Protein AF-A0A0W0UBB3-F1 (afdb_monomer_lite)

pLDDT: mean 81.88, std 15.34, range [26.58, 97.69]

Radius of gyration: 23.19 Å; chains: 1; bounding box: 71×43×72 Å

Foldseek 3Di:
DQPDDDKWKKKKWKAFDDDPDPVRRLFIWIWIWTQGRVLWIFTFFIKWKDWDDFPDPDDPPDTDIAIWTPVVVQQAWTKIFIAMATFDPVLVVQLLVLVLLRLVVLLVSCPRPDVVVVPPNRSQGKGFDWDQDPVRDTDTDIDGSDDPVNVVPDDPPDVVSPPPLDDPGRLSSNQSSNQSSRVHDDDPAPQRDSDSPRTRQFMFIGHPRITPDSLQDDYQYRQLVVAPDDPLLSVLLNLLSNVLSVLCNPDRNQVLSVVLNVLSSSLSCVSRPDDPDDLVVNLVSVVVSCVVCVCSQQDDPDPVCSVDHDPSRVSNVVSCVVRPPDPPPPPPD

Secondary structure (DSSP, 8-state):
-------EEEEEEEEE-S-SSTTGGG-EEEEEEEE-TTS-EEEEEEEEEEEE--SSTT-TT--EEEEEESTTGGGS-EEEEEEEEE--HHHHHHHHHHHHHHHHHHHHHHTTS-HHHHT-TTTS-EEEEEEE-TT--EEEEEEESS-HHHHTTS-TT-GGGG-----SSHHHHHHHHHHHHTT--S---TT--SSTT---SEEEEEETTEES--TT--EE---GGGS---HHHHHHHHHHHHHHHHHTTT-TT-HHHHHHHHHHHHHHHHHHHSSS--HHHHHHHHHHHHHHTHHHHH--SSGGGTTS--HHHHHHHHHHHHHS---------

Organism: NCBI:txid45065

Structure (mmCIF, N/CA/C/O backbone):
data_AF-A0A0W0UBB3-F1
#
_entry.id   AF-A0A0W0UBB3-F1
#
loop_
_atom_site.group_PDB
_atom_site.id
_atom_site.type_symbol
_atom_site.label_atom_id
_atom_site.label_alt_id
_atom_site.label_comp_id
_atom_site.label_asym_id
_atom_site.label_entity_id
_atom_site.label_seq_id
_atom_site.pdbx_PDB_ins_code
_atom_site.Cartn_x
_atom_site.Cartn_y
_atom_site.Cartn_z
_atom_site.occupancy
_atom_site.B_iso_or_equiv
_atom_site.auth_seq_id
_atom_site.auth_comp_id
_atom_site.auth_asym_id
_atom_site.auth_atom_id
_atom_site.pdbx_PDB_model_num
ATOM 1 N N . MET A 1 1 ? -25.555 -6.893 6.147 1.00 26.58 1 MET A N 1
ATOM 2 C CA . MET A 1 1 ? -25.123 -7.888 5.142 1.00 26.58 1 MET A CA 1
ATOM 3 C C . MET A 1 1 ? -23.608 -7.818 5.068 1.00 26.58 1 MET A C 1
ATOM 5 O O . MET A 1 1 ? -23.116 -6.695 5.046 1.00 26.58 1 MET A O 1
ATOM 9 N N . PRO A 1 2 ? -22.865 -8.933 5.127 1.00 30.69 2 PRO A N 1
ATOM 10 C CA . PRO A 1 2 ? -21.415 -8.877 4.994 1.00 30.69 2 PRO A CA 1
ATOM 11 C C . PRO A 1 2 ? -21.083 -8.476 3.552 1.00 30.69 2 PRO A C 1
ATOM 13 O O . PRO A 1 2 ? -21.637 -9.053 2.619 1.00 30.69 2 PRO A O 1
ATOM 16 N N . SER A 1 3 ? -20.238 -7.463 3.370 1.00 35.97 3 SER A N 1
ATOM 17 C CA . SER A 1 3 ? -19.732 -7.025 2.066 1.00 35.97 3 SER A CA 1
ATOM 18 C C . SER A 1 3 ? -18.743 -8.052 1.492 1.00 35.97 3 SER A C 1
ATOM 20 O O . SER A 1 3 ? -17.537 -7.847 1.419 1.00 35.97 3 SER A O 1
ATOM 22 N N . GLU A 1 4 ? -19.268 -9.207 1.105 1.00 43.03 4 GLU A N 1
ATOM 23 C CA . GLU A 1 4 ? -18.733 -10.019 0.014 1.00 43.03 4 GLU A CA 1
ATOM 24 C C . GLU A 1 4 ? -18.830 -9.175 -1.280 1.00 43.03 4 GLU A C 1
ATOM 26 O O . GLU A 1 4 ? -19.802 -8.448 -1.452 1.00 43.03 4 GLU A O 1
ATOM 31 N N . THR A 1 5 ? -17.918 -9.114 -2.250 1.00 57.91 5 THR A N 1
ATOM 32 C CA . THR A 1 5 ? -16.813 -9.980 -2.681 1.00 57.91 5 THR A CA 1
ATOM 33 C C . THR A 1 5 ? -16.143 -9.242 -3.850 1.00 57.91 5 THR A C 1
ATOM 35 O O . THR A 1 5 ? -16.553 -9.409 -5.000 1.00 57.91 5 THR A O 1
ATOM 38 N N . HIS A 1 6 ? -15.146 -8.396 -3.606 1.00 79.81 6 HIS A N 1
ATOM 39 C CA . HIS A 1 6 ? -14.356 -7.840 -4.705 1.00 79.81 6 HIS A CA 1
ATOM 40 C C . HIS A 1 6 ? -12.873 -7.937 -4.394 1.00 79.81 6 HIS A C 1
ATOM 42 O O . HIS A 1 6 ? -12.436 -7.737 -3.261 1.00 79.81 6 HIS A O 1
ATOM 48 N N . ASP A 1 7 ? -12.122 -8.256 -5.436 1.00 87.38 7 ASP A N 1
ATOM 49 C CA . ASP A 1 7 ? -10.675 -8.236 -5.431 1.00 87.38 7 ASP A CA 1
ATOM 50 C C . ASP A 1 7 ? -10.169 -6.825 -5.081 1.00 87.38 7 ASP A C 1
ATOM 52 O O . ASP A 1 7 ? -10.590 -5.821 -5.659 1.00 87.38 7 ASP A O 1
ATOM 56 N N . GLU A 1 8 ? -9.256 -6.743 -4.117 1.00 91.31 8 GLU A N 1
ATOM 57 C CA . GLU A 1 8 ? -8.679 -5.486 -3.648 1.00 91.31 8 GLU A CA 1
ATOM 58 C C . GLU A 1 8 ? -7.369 -5.202 -4.390 1.00 91.31 8 GLU A C 1
ATOM 60 O O . GLU A 1 8 ? -6.346 -5.859 -4.174 1.00 91.31 8 GLU A O 1
ATOM 65 N N . PHE A 1 9 ? -7.382 -4.186 -5.252 1.00 94.31 9 PHE A N 1
ATOM 66 C CA . PHE A 1 9 ? -6.171 -3.680 -5.894 1.00 94.31 9 PHE A CA 1
ATOM 67 C C . PHE A 1 9 ? -5.333 -2.883 -4.900 1.00 94.31 9 PHE A C 1
ATOM 69 O O . PHE A 1 9 ? -5.853 -2.084 -4.119 1.00 94.31 9 PHE A O 1
ATOM 76 N N . PHE A 1 10 ? -4.015 -3.052 -4.958 1.00 96.00 10 PHE A N 1
ATOM 77 C CA . PHE A 1 10 ? -3.103 -2.311 -4.098 1.00 96.00 10 PHE A CA 1
ATOM 78 C C . PHE A 1 10 ? -1.828 -1.877 -4.815 1.00 96.00 10 PHE A C 1
ATOM 80 O O . PHE A 1 10 ? -1.368 -2.496 -5.776 1.00 96.00 10 PHE A O 1
ATOM 87 N N . VAL A 1 11 ? -1.217 -0.827 -4.267 1.00 96.94 11 VAL A N 1
ATOM 88 C CA . VAL A 1 11 ? 0.190 -0.488 -4.481 1.00 96.94 11 VAL A CA 1
ATOM 89 C C . VAL A 1 11 ? 0.944 -0.671 -3.171 1.00 96.94 11 VAL A C 1
ATOM 91 O O . VAL A 1 11 ? 0.490 -0.248 -2.107 1.00 96.94 11 VAL A O 1
ATOM 94 N N . ALA A 1 12 ? 2.108 -1.300 -3.240 1.00 96.19 12 ALA A N 1
ATOM 95 C CA . ALA A 1 12 ? 3.004 -1.511 -2.120 1.00 96.19 12 ALA A CA 1
ATOM 96 C C . ALA A 1 12 ? 4.330 -0.794 -2.355 1.00 96.19 12 ALA A C 1
ATOM 98 O O . ALA A 1 12 ? 4.935 -0.924 -3.415 1.00 96.19 12 ALA A O 1
ATOM 99 N N . LEU A 1 13 ? 4.795 -0.062 -1.344 1.00 96.25 13 LEU A N 1
ATOM 100 C CA . LEU A 1 13 ? 6.188 0.353 -1.237 1.00 96.25 13 LEU A CA 1
ATOM 101 C C . LEU A 1 13 ? 6.984 -0.829 -0.701 1.00 96.25 13 LEU A C 1
ATOM 103 O O . LEU A 1 13 ? 6.701 -1.289 0.403 1.00 96.25 13 LEU A O 1
ATOM 107 N N . CYS A 1 14 ? 8.001 -1.258 -1.434 1.00 94.06 14 CYS A N 1
ATOM 108 C CA . CYS A 1 14 ? 8.809 -2.422 -1.107 1.00 94.06 14 CYS A CA 1
ATOM 109 C C . CYS A 1 14 ? 10.289 -2.059 -0.959 1.00 94.06 14 CYS A C 1
ATOM 111 O O . CYS A 1 14 ? 10.779 -1.067 -1.504 1.00 94.06 14 CYS A O 1
ATOM 113 N N . ASN A 1 15 ? 11.000 -2.887 -0.207 1.00 91.88 15 ASN A N 1
ATOM 114 C CA . ASN A 1 15 ? 12.445 -2.871 -0.045 1.00 91.88 15 ASN A CA 1
ATOM 115 C C . ASN A 1 15 ? 12.921 -4.320 0.115 1.00 91.88 15 ASN A C 1
ATOM 117 O O . ASN A 1 15 ? 12.253 -5.096 0.796 1.00 91.88 15 ASN A O 1
ATOM 121 N N . TYR A 1 16 ? 14.019 -4.707 -0.536 1.00 88.81 16 TYR A N 1
ATOM 122 C CA . TYR A 1 16 ? 14.542 -6.068 -0.386 1.00 88.81 16 TYR A CA 1
ATOM 123 C C . TYR A 1 16 ? 15.051 -6.298 1.039 1.00 88.81 16 TYR A C 1
ATOM 125 O O . TYR A 1 16 ? 15.707 -5.428 1.605 1.00 88.81 16 TYR A O 1
ATOM 133 N N . ASP A 1 17 ? 14.758 -7.471 1.595 1.00 83.81 17 ASP A N 1
ATOM 134 C CA . ASP A 1 17 ? 15.209 -7.885 2.921 1.00 83.81 17 ASP A CA 1
ATOM 135 C C . ASP A 1 17 ? 16.144 -9.094 2.787 1.00 83.81 17 ASP A C 1
ATOM 137 O O . ASP A 1 17 ? 15.806 -10.077 2.127 1.00 83.81 17 ASP A O 1
ATOM 141 N N . GLY A 1 18 ? 17.332 -9.030 3.389 1.00 67.56 18 GLY A N 1
ATOM 142 C CA . GLY A 1 18 ? 18.241 -10.179 3.468 1.00 67.56 18 GLY A CA 1
ATOM 143 C C . GLY A 1 18 ? 19.053 -10.519 2.208 1.00 67.56 18 GLY A C 1
ATOM 144 O O . GLY A 1 18 ? 19.588 -11.626 2.115 1.00 67.56 18 GLY A O 1
ATOM 145 N N . ARG A 1 19 ? 19.218 -9.605 1.242 1.00 64.94 19 ARG A N 1
ATOM 146 C CA . ARG A 1 19 ? 20.195 -9.796 0.156 1.00 64.94 19 ARG A CA 1
ATOM 147 C C . ARG A 1 19 ? 21.629 -9.701 0.682 1.00 64.94 19 ARG A C 1
ATOM 149 O O . ARG A 1 19 ? 21.946 -8.912 1.572 1.00 64.94 19 ARG A O 1
ATOM 156 N N . LYS A 1 20 ? 22.509 -10.527 0.103 1.00 55.72 20 LYS A N 1
ATOM 157 C CA . LYS A 1 20 ? 23.899 -10.720 0.557 1.00 55.72 20 LYS A CA 1
ATOM 158 C C . LYS A 1 20 ? 24.763 -9.458 0.448 1.00 55.72 20 LYS A C 1
ATOM 160 O O . LYS A 1 20 ? 25.705 -9.313 1.221 1.00 55.72 20 LYS A O 1
ATOM 165 N N . ASN A 1 21 ? 24.444 -8.547 -0.472 1.00 61.03 21 ASN A N 1
ATOM 166 C CA . ASN A 1 21 ? 25.178 -7.296 -0.639 1.00 61.03 21 ASN A CA 1
ATOM 167 C C . ASN A 1 21 ? 24.460 -6.147 0.075 1.00 61.03 21 ASN A C 1
ATOM 169 O O . ASN A 1 21 ? 23.271 -5.915 -0.138 1.00 61.03 21 ASN A O 1
ATOM 173 N N . PHE A 1 22 ? 25.209 -5.373 0.863 1.00 56.50 22 PHE A N 1
ATOM 174 C CA . PHE A 1 22 ? 24.690 -4.238 1.636 1.00 56.50 22 PHE A CA 1
ATOM 175 C C . PHE A 1 22 ? 23.904 -3.223 0.784 1.00 56.50 22 PHE A C 1
ATOM 177 O O . PHE A 1 22 ? 22.887 -2.703 1.232 1.00 56.50 22 PHE A O 1
ATOM 184 N N . GLY A 1 23 ? 24.338 -2.975 -0.459 1.00 61.97 23 GLY A N 1
ATOM 185 C CA . GLY A 1 23 ? 23.661 -2.052 -1.378 1.00 61.97 23 GLY A CA 1
ATOM 186 C C . GLY A 1 23 ? 22.292 -2.539 -1.863 1.00 61.97 23 GLY A C 1
ATOM 187 O O . GLY A 1 23 ? 21.397 -1.723 -2.077 1.00 61.97 23 GLY A O 1
ATOM 188 N N . ASP A 1 24 ? 22.094 -3.854 -1.969 1.00 65.12 24 ASP A N 1
ATOM 189 C CA . ASP A 1 24 ? 20.852 -4.427 -2.490 1.00 65.12 24 ASP A CA 1
ATOM 190 C C . ASP A 1 24 ? 19.707 -4.338 -1.469 1.00 65.12 24 ASP A C 1
ATOM 192 O O . ASP A 1 24 ? 18.551 -4.158 -1.851 1.00 65.12 24 ASP A O 1
ATOM 196 N N . ASN A 1 25 ? 20.032 -4.383 -0.172 1.00 65.94 25 ASN A N 1
ATOM 197 C CA . ASN A 1 25 ? 19.070 -4.220 0.929 1.00 65.94 25 ASN A CA 1
ATOM 198 C C . ASN A 1 25 ? 18.517 -2.801 1.040 1.00 65.94 25 ASN A C 1
ATOM 200 O O . ASN A 1 25 ? 17.550 -2.560 1.754 1.00 65.94 25 ASN A O 1
ATOM 204 N N . LEU A 1 26 ? 19.120 -1.836 0.354 1.00 79.44 26 LEU A N 1
ATOM 205 C CA . LEU A 1 26 ? 18.674 -0.452 0.415 1.00 79.44 26 LEU A CA 1
ATOM 206 C C . LEU A 1 26 ? 17.811 -0.071 -0.794 1.00 79.44 26 LEU A C 1
ATOM 208 O O . LEU A 1 26 ? 17.192 0.992 -0.817 1.00 79.44 26 LEU A O 1
ATOM 212 N N . HIS A 1 27 ? 17.693 -0.951 -1.789 1.00 88.75 27 HIS A N 1
ATOM 213 C CA . HIS A 1 27 ? 16.873 -0.673 -2.957 1.00 88.75 27 HIS A CA 1
ATOM 214 C C . HIS A 1 27 ? 15.387 -0.614 -2.598 1.00 88.75 27 HIS A C 1
ATOM 216 O O . HIS A 1 27 ? 14.843 -1.522 -1.969 1.00 88.75 27 HIS A O 1
ATOM 222 N N . SER A 1 28 ? 14.728 0.478 -2.981 1.00 92.50 28 SER A N 1
ATOM 223 C CA . SER A 1 28 ? 13.290 0.670 -2.817 1.00 92.50 28 SER A CA 1
ATOM 224 C C . SER A 1 28 ? 12.609 0.665 -4.172 1.00 92.50 28 SER A C 1
ATOM 226 O O . SER A 1 28 ? 13.075 1.298 -5.121 1.00 92.50 28 SER A O 1
ATOM 228 N N . PHE A 1 29 ? 11.460 0.015 -4.224 1.00 94.25 29 PHE A N 1
ATOM 229 C CA . PHE A 1 29 ? 10.645 -0.099 -5.419 1.00 94.25 29 PHE A CA 1
ATOM 230 C C . PHE A 1 29 ? 9.167 -0.112 -5.053 1.00 94.25 29 PHE A C 1
ATOM 232 O O . PHE A 1 29 ? 8.817 -0.098 -3.871 1.00 94.25 29 PHE A O 1
ATOM 239 N N . ILE A 1 30 ? 8.301 -0.120 -6.058 1.00 95.81 30 ILE A N 1
ATOM 240 C CA . ILE A 1 30 ? 6.880 -0.360 -5.848 1.00 95.81 30 ILE A CA 1
ATOM 241 C C . ILE A 1 30 ? 6.437 -1.656 -6.505 1.00 95.81 30 ILE A C 1
ATOM 243 O O . ILE A 1 30 ? 6.989 -2.070 -7.525 1.00 95.81 30 ILE A O 1
ATOM 247 N N . SER A 1 31 ? 5.413 -2.275 -5.937 1.00 94.69 31 SER A N 1
ATOM 248 C CA . SER A 1 31 ? 4.731 -3.413 -6.534 1.00 94.69 31 SER A CA 1
ATOM 249 C C . SER A 1 31 ? 3.232 -3.176 -6.535 1.00 94.69 31 SER A C 1
ATOM 251 O O . SER A 1 31 ? 2.680 -2.655 -5.570 1.00 94.69 31 SER A O 1
ATOM 253 N N . PHE A 1 32 ? 2.587 -3.549 -7.629 1.00 94.44 32 PHE A N 1
ATOM 254 C CA . PHE A 1 32 ? 1.142 -3.606 -7.736 1.00 94.44 32 PHE A CA 1
ATOM 255 C C . PHE A 1 32 ? 0.691 -5.044 -7.619 1.00 94.44 32 PHE A C 1
ATOM 257 O O . PHE A 1 32 ? 1.330 -5.952 -8.161 1.00 94.44 32 PHE A O 1
ATOM 264 N N . GLY A 1 33 ? -0.450 -5.234 -6.981 1.00 92.56 33 GLY A N 1
ATOM 265 C CA . GLY A 1 33 ? -1.070 -6.536 -6.911 1.00 92.56 33 GLY A CA 1
ATOM 266 C C . GLY A 1 33 ? -2.560 -6.459 -6.675 1.00 92.56 33 GLY A C 1
ATOM 267 O O . GLY A 1 33 ? -3.143 -5.389 -6.496 1.00 92.56 33 GLY A O 1
ATOM 268 N N . VAL A 1 34 ? -3.140 -7.645 -6.688 1.00 91.62 34 VAL A N 1
ATOM 269 C CA . VAL A 1 34 ? -4.539 -7.903 -6.404 1.00 91.62 34 VAL A CA 1
ATOM 270 C C . VAL A 1 34 ? -4.582 -8.857 -5.228 1.00 91.62 34 VAL A C 1
ATOM 272 O O . VAL A 1 34 ? -3.931 -9.903 -5.254 1.00 91.62 34 VAL A O 1
ATOM 275 N N . ARG A 1 35 ? -5.303 -8.475 -4.178 1.00 90.94 35 ARG A N 1
ATOM 276 C CA . ARG A 1 35 ? -5.666 -9.373 -3.090 1.00 90.94 35 ARG A CA 1
ATOM 277 C C . ARG A 1 35 ? -7.052 -9.922 -3.385 1.00 90.94 35 ARG A C 1
ATOM 279 O O . ARG A 1 35 ? -8.029 -9.179 -3.368 1.00 90.94 35 ARG A O 1
ATOM 286 N N . HIS A 1 36 ? -7.110 -11.211 -3.658 1.00 89.00 36 HIS A N 1
ATOM 287 C CA . HIS A 1 36 ? -8.339 -11.912 -3.969 1.00 89.00 36 HIS A CA 1
ATOM 288 C C . HIS A 1 36 ? -9.188 -12.128 -2.715 1.00 89.00 36 HIS A C 1
ATOM 290 O O . HIS A 1 36 ? -8.689 -12.083 -1.584 1.00 89.00 36 HIS A O 1
ATOM 296 N N . VAL A 1 37 ? -10.478 -12.386 -2.921 1.00 85.56 37 VAL A N 1
ATOM 297 C CA . VAL A 1 37 ? -11.447 -12.645 -1.840 1.00 85.56 37 VAL A CA 1
ATOM 298 C C . VAL A 1 37 ? -11.026 -13.822 -0.950 1.00 85.56 37 VAL A C 1
ATOM 300 O O . VAL A 1 37 ? -11.224 -13.784 0.262 1.00 85.56 37 VAL A O 1
ATOM 303 N N . ASP A 1 38 ? -10.384 -14.838 -1.526 1.00 84.56 38 ASP A N 1
ATOM 304 C CA . ASP A 1 38 ? -9.849 -16.002 -0.803 1.00 84.56 38 ASP A CA 1
ATOM 305 C C . ASP A 1 38 ? -8.588 -15.689 0.035 1.00 84.56 38 ASP A C 1
ATOM 307 O O . ASP A 1 38 ? -8.043 -16.563 0.710 1.00 84.56 38 ASP A O 1
ATOM 311 N N . GLY A 1 39 ? -8.117 -14.439 0.005 1.00 84.69 39 GLY A N 1
ATOM 312 C CA . GLY A 1 39 ? -6.935 -13.960 0.710 1.00 84.69 39 GLY A CA 1
ATOM 313 C C . GLY A 1 39 ? -5.625 -14.117 -0.063 1.00 84.69 39 GLY A C 1
ATOM 314 O O . GLY A 1 39 ? -4.601 -13.611 0.409 1.00 84.69 39 GLY A O 1
ATOM 315 N N . ASN A 1 40 ? -5.628 -14.758 -1.235 1.00 86.88 40 ASN A N 1
ATOM 316 C CA . ASN A 1 40 ? -4.436 -14.890 -2.067 1.00 86.88 40 ASN A CA 1
ATOM 317 C C . ASN A 1 40 ? -4.024 -13.544 -2.666 1.00 86.88 40 ASN A C 1
ATOM 319 O O . ASN A 1 40 ? -4.851 -12.680 -2.947 1.00 86.88 40 ASN A O 1
ATOM 323 N N . VAL A 1 41 ? -2.721 -13.364 -2.885 1.00 89.31 41 VAL A N 1
ATOM 324 C CA . VAL A 1 41 ? -2.161 -12.136 -3.460 1.00 89.31 41 VAL A CA 1
ATOM 325 C C . VAL A 1 41 ? -1.399 -12.458 -4.739 1.00 89.31 41 VAL A C 1
ATOM 327 O O . VAL A 1 41 ? -0.449 -13.247 -4.716 1.00 89.31 41 VAL A O 1
ATOM 330 N N . THR A 1 42 ? -1.788 -11.788 -5.824 1.00 88.38 42 THR A N 1
ATOM 331 C CA . THR A 1 42 ? -1.155 -11.879 -7.145 1.00 88.38 42 THR A CA 1
ATOM 332 C C . THR A 1 42 ? -0.493 -10.552 -7.498 1.00 88.38 42 THR A C 1
ATOM 334 O O . THR A 1 42 ? -1.143 -9.507 -7.487 1.00 88.38 42 THR A O 1
ATOM 337 N N . LEU A 1 43 ? 0.799 -10.572 -7.826 1.00 89.56 43 LEU A N 1
ATOM 338 C CA . LEU A 1 43 ? 1.544 -9.386 -8.249 1.00 89.56 43 LEU A CA 1
ATOM 339 C C . LEU A 1 43 ? 1.405 -9.163 -9.755 1.00 89.56 43 LEU A C 1
ATOM 341 O O . LEU A 1 43 ? 1.843 -9.982 -10.560 1.00 89.56 43 LEU A O 1
ATOM 345 N N . ILE A 1 44 ? 0.869 -8.006 -10.135 1.00 89.81 44 ILE A N 1
ATOM 346 C CA . ILE A 1 44 ? 0.550 -7.679 -11.533 1.00 89.81 44 ILE A CA 1
ATOM 347 C C . ILE A 1 44 ? 1.591 -6.772 -12.198 1.00 89.81 44 ILE A C 1
ATOM 349 O O . ILE A 1 44 ? 1.631 -6.683 -13.428 1.00 89.81 44 ILE A O 1
ATOM 353 N N . ALA A 1 45 ? 2.425 -6.097 -11.398 1.00 90.62 45 ALA A N 1
ATOM 354 C CA . ALA A 1 45 ? 3.532 -5.263 -11.861 1.00 90.62 45 ALA A CA 1
ATOM 355 C C . ALA A 1 45 ? 4.512 -4.912 -10.722 1.00 90.62 45 ALA A C 1
ATOM 357 O O . ALA A 1 45 ? 4.139 -4.903 -9.547 1.00 90.62 45 ALA A O 1
ATOM 358 N N . ALA A 1 46 ? 5.765 -4.585 -11.056 1.00 91.94 46 ALA A N 1
ATOM 359 C CA . ALA A 1 46 ? 6.741 -4.076 -10.089 1.00 91.94 46 ALA A CA 1
ATOM 360 C C . ALA A 1 46 ? 7.813 -3.212 -10.764 1.00 91.94 46 ALA A C 1
ATOM 362 O O . ALA A 1 46 ? 8.426 -3.644 -11.743 1.00 91.94 46 ALA A O 1
ATOM 363 N N . TYR A 1 47 ? 8.068 -2.022 -10.214 1.00 93.25 47 TYR A N 1
ATOM 364 C CA . TYR A 1 47 ? 8.934 -1.012 -10.829 1.00 93.25 47 TYR A CA 1
ATOM 365 C C . TYR A 1 47 ? 9.838 -0.322 -9.817 1.00 93.25 47 TYR A C 1
ATOM 367 O O . TYR A 1 47 ? 9.399 0.077 -8.735 1.00 93.25 47 TYR A O 1
ATOM 375 N N . GLY A 1 48 ? 11.091 -0.114 -10.208 1.00 92.38 48 GLY A N 1
ATOM 376 C CA . GLY A 1 48 ? 12.107 0.544 -9.399 1.00 92.38 48 GLY A CA 1
ATOM 377 C C . GLY A 1 48 ? 12.982 1.475 -10.227 1.00 92.38 48 GLY A C 1
ATOM 378 O O . GLY A 1 48 ? 12.931 1.489 -11.457 1.00 92.38 48 GLY A O 1
ATOM 379 N N . LYS A 1 49 ? 13.775 2.291 -9.531 1.00 90.75 49 LYS A N 1
ATOM 380 C CA . LYS A 1 49 ? 14.772 3.168 -10.153 1.00 90.75 49 LYS A CA 1
ATOM 381 C C . LYS A 1 49 ? 16.109 2.443 -10.239 1.00 90.75 49 LYS A C 1
ATOM 383 O O . LYS A 1 49 ? 16.648 2.064 -9.205 1.00 90.75 49 LYS A O 1
ATOM 388 N N . SER A 1 50 ? 16.703 2.407 -11.421 1.00 85.94 50 SER A N 1
ATOM 389 C CA . SER A 1 50 ? 18.102 2.023 -11.602 1.00 85.94 50 SER A CA 1
ATOM 390 C C . SER A 1 50 ? 18.931 3.208 -12.074 1.00 85.94 50 SER A C 1
ATOM 392 O O . SER A 1 50 ? 18.402 4.147 -12.673 1.00 85.94 50 SER A O 1
ATOM 394 N N . ASN A 1 51 ? 20.225 3.188 -11.775 1.00 82.69 51 ASN A N 1
ATOM 395 C CA . ASN A 1 51 ? 21.173 4.138 -12.337 1.00 82.69 51 ASN A CA 1
ATOM 396 C C . ASN A 1 51 ? 22.023 3.398 -13.365 1.00 82.69 51 ASN A C 1
ATOM 398 O O . ASN A 1 51 ? 22.585 2.352 -13.046 1.00 82.69 51 ASN A O 1
ATOM 402 N N . ILE A 1 52 ? 22.145 3.958 -14.565 1.00 74.19 52 ILE A N 1
ATOM 403 C CA . ILE A 1 52 ? 22.999 3.400 -15.611 1.00 74.19 52 ILE A CA 1
ATOM 404 C C . ILE A 1 52 ? 24.211 4.306 -15.806 1.00 74.19 52 ILE A C 1
ATOM 406 O O . ILE A 1 52 ? 24.101 5.537 -15.770 1.00 74.19 52 ILE A O 1
ATOM 410 N N . LEU A 1 53 ? 25.370 3.678 -15.990 1.00 61.19 53 LEU A N 1
ATOM 411 C CA . LEU A 1 53 ? 26.625 4.341 -16.311 1.00 61.19 53 LEU A CA 1
ATOM 412 C C . LEU A 1 53 ? 26.732 4.542 -17.833 1.00 61.19 53 LEU A C 1
ATOM 414 O O . LEU A 1 53 ? 26.643 3.564 -18.574 1.00 61.19 53 LEU A O 1
ATOM 418 N N . PRO A 1 54 ? 26.948 5.774 -18.328 1.00 58.06 54 PRO A N 1
ATOM 419 C CA . PRO A 1 54 ? 27.284 5.992 -19.731 1.00 58.06 54 PRO A CA 1
ATOM 420 C C . PRO A 1 54 ? 28.630 5.343 -20.088 1.00 58.06 54 PRO A C 1
ATOM 422 O O . PRO A 1 54 ? 29.566 5.353 -19.290 1.00 58.06 54 PRO A O 1
ATOM 425 N N . ARG A 1 55 ? 28.759 4.851 -21.326 1.00 51.91 55 ARG A N 1
ATOM 426 C CA . ARG A 1 55 ? 29.940 4.124 -21.838 1.00 51.91 55 ARG A CA 1
ATOM 427 C C . ARG A 1 55 ? 31.237 4.959 -21.886 1.00 51.91 55 ARG A C 1
ATOM 429 O O . ARG A 1 55 ? 32.320 4.394 -22.002 1.00 51.91 55 ARG A O 1
ATOM 436 N N . ALA A 1 56 ? 31.152 6.290 -21.817 1.00 51.75 56 ALA A N 1
ATOM 437 C CA . ALA A 1 56 ? 32.296 7.188 -21.972 1.00 51.75 56 ALA A CA 1
ATOM 438 C C . ALA A 1 56 ? 32.816 7.701 -20.617 1.00 51.75 56 ALA A C 1
ATOM 440 O O . ALA A 1 56 ? 32.235 8.594 -19.998 1.00 51.75 56 ALA A O 1
ATOM 441 N N . TYR A 1 57 ? 33.953 7.160 -20.177 1.00 50.53 57 TYR A N 1
ATOM 442 C CA . TYR A 1 57 ? 34.755 7.716 -19.087 1.00 50.53 57 TYR A CA 1
ATOM 443 C C . TYR A 1 57 ? 35.137 9.179 -19.386 1.00 50.53 57 TYR A C 1
ATOM 445 O O . TYR A 1 57 ? 35.861 9.447 -20.341 1.00 50.53 57 TYR A O 1
ATOM 453 N N . SER A 1 58 ? 34.648 10.119 -18.568 1.00 40.88 58 SER A N 1
ATOM 454 C CA . SER A 1 58 ? 35.374 11.322 -18.088 1.00 40.88 58 SER A CA 1
ATOM 455 C C . SER A 1 58 ? 34.474 12.335 -17.370 1.00 40.88 58 SER A C 1
ATOM 457 O O . SER A 1 58 ? 35.000 13.183 -16.658 1.00 40.88 58 SER A O 1
ATOM 459 N N . ASN A 1 59 ? 33.141 12.238 -17.470 1.00 40.88 59 ASN A N 1
ATOM 460 C CA . ASN A 1 59 ? 32.242 13.139 -16.742 1.00 40.88 59 ASN A CA 1
ATOM 461 C C . ASN A 1 59 ? 31.514 12.427 -15.584 1.00 40.88 59 ASN A C 1
ATOM 463 O O . ASN A 1 59 ? 30.505 11.761 -15.818 1.00 40.88 59 ASN A O 1
ATOM 467 N N . PRO A 1 60 ? 31.942 12.609 -14.317 1.00 44.47 60 PRO A N 1
ATOM 468 C CA . PRO A 1 60 ? 31.257 12.056 -13.139 1.00 44.47 60 PRO A CA 1
ATOM 469 C C . PRO A 1 60 ? 29.852 12.652 -12.889 1.00 44.47 60 PRO A C 1
ATOM 471 O O . PRO A 1 60 ? 29.176 12.271 -11.937 1.00 44.47 60 PRO A O 1
ATOM 474 N N . ILE A 1 61 ? 29.394 13.568 -13.752 1.00 47.38 61 ILE A N 1
ATOM 475 C CA . ILE A 1 61 ? 28.132 14.320 -13.647 1.00 47.38 61 ILE A CA 1
ATOM 476 C C . ILE A 1 61 ? 26.972 13.624 -14.412 1.00 47.38 61 ILE A C 1
ATOM 478 O O . ILE A 1 61 ? 25.835 14.080 -14.376 1.00 47.38 61 ILE A O 1
ATOM 482 N N . GLY A 1 62 ? 27.214 12.487 -15.080 1.00 50.56 62 GLY A N 1
ATOM 483 C CA . GLY A 1 62 ? 26.294 11.904 -16.074 1.00 50.56 62 GLY A CA 1
ATOM 484 C C . GLY A 1 62 ? 25.473 10.671 -15.674 1.00 50.56 62 GLY A C 1
ATOM 485 O O . GLY A 1 62 ? 25.089 9.916 -16.561 1.00 50.56 62 GLY A O 1
ATOM 486 N N . TRP A 1 63 ? 25.215 10.399 -14.390 1.00 61.34 63 TRP A N 1
ATOM 487 C CA . TRP A 1 63 ? 24.379 9.245 -14.021 1.00 61.34 63 TRP A CA 1
ATOM 488 C C . TRP A 1 63 ? 22.951 9.423 -14.552 1.00 61.34 63 TRP A C 1
ATOM 490 O O . TRP A 1 63 ? 22.211 10.301 -14.101 1.00 61.34 63 TRP A O 1
ATOM 500 N N . HIS A 1 64 ? 22.542 8.566 -15.487 1.00 74.56 64 HIS A N 1
ATOM 501 C CA . HIS A 1 64 ? 21.170 8.553 -15.973 1.00 74.56 64 HIS A CA 1
ATOM 502 C C . HIS A 1 64 ? 20.347 7.587 -15.127 1.00 74.56 64 HIS A C 1
ATOM 504 O O . HIS A 1 64 ? 20.598 6.384 -15.080 1.00 74.56 64 HIS A O 1
ATOM 510 N N . ALA A 1 65 ? 19.350 8.133 -14.437 1.00 83.56 65 ALA A N 1
ATOM 511 C CA . ALA A 1 65 ? 18.331 7.329 -13.789 1.00 83.56 65 ALA A CA 1
ATOM 512 C C . ALA A 1 65 ? 17.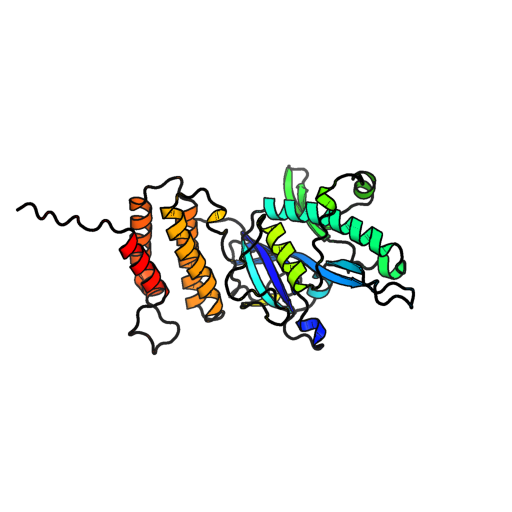356 6.798 -14.845 1.00 83.56 65 ALA A C 1
ATOM 514 O O . ALA A 1 65 ? 16.935 7.549 -15.726 1.00 83.56 65 ALA A O 1
ATOM 515 N N . VAL A 1 66 ? 16.941 5.547 -14.717 1.00 86.56 66 VAL A N 1
ATOM 516 C CA . VAL A 1 66 ? 15.861 4.957 -15.512 1.00 86.56 66 VAL A CA 1
ATOM 517 C C . VAL A 1 66 ? 14.892 4.214 -14.607 1.00 86.56 66 VAL A C 1
ATOM 519 O O . VAL A 1 66 ? 15.231 3.840 -13.480 1.00 86.56 66 VAL A O 1
ATOM 522 N N . VAL A 1 67 ? 13.685 3.988 -15.109 1.00 89.44 67 VAL A N 1
ATOM 523 C CA . VAL A 1 67 ? 12.761 3.020 -14.513 1.00 89.44 67 VAL A CA 1
ATOM 524 C C . VAL A 1 67 ? 13.076 1.633 -15.059 1.00 89.44 67 VAL A C 1
ATOM 526 O O . VAL A 1 67 ? 13.342 1.493 -16.247 1.00 89.44 67 VAL A O 1
ATOM 529 N N . GLN A 1 68 ? 13.019 0.608 -14.223 1.00 88.56 68 GLN A N 1
ATOM 530 C CA . GLN A 1 68 ? 13.162 -0.781 -14.651 1.00 88.56 68 GLN A CA 1
ATOM 531 C C . GLN A 1 68 ? 12.080 -1.653 -14.017 1.00 88.56 68 GLN A C 1
ATOM 533 O O . GLN A 1 68 ? 11.524 -1.302 -12.970 1.00 88.56 68 GLN A O 1
ATOM 538 N N . ASN A 1 69 ? 11.821 -2.816 -14.613 1.00 88.31 69 ASN A N 1
ATOM 539 C CA . ASN A 1 69 ? 11.039 -3.847 -13.945 1.00 88.31 69 ASN A CA 1
ATOM 540 C C . ASN A 1 69 ? 11.857 -4.474 -12.820 1.00 88.31 69 ASN A C 1
ATOM 542 O O . ASN A 1 69 ? 12.951 -4.989 -13.042 1.00 88.31 69 ASN A O 1
ATOM 546 N N . GLU A 1 70 ? 11.261 -4.551 -11.639 1.00 86.44 70 GLU A N 1
ATOM 547 C CA . GLU A 1 70 ? 11.803 -5.327 -10.511 1.00 86.44 70 GLU A CA 1
ATOM 548 C C . GLU A 1 70 ? 11.377 -6.794 -10.569 1.00 86.44 70 GLU A C 1
ATOM 550 O O . GLU A 1 70 ? 11.746 -7.624 -9.741 1.00 86.44 70 GLU A O 1
ATOM 555 N N . TYR A 1 71 ? 10.581 -7.125 -11.576 1.00 67.00 71 TYR A N 1
ATOM 556 C CA . TYR A 1 71 ? 9.982 -8.431 -11.740 1.00 67.00 71 TYR A CA 1
ATOM 557 C C . TYR A 1 71 ? 10.991 -9.537 -12.038 1.00 67.00 71 TYR A C 1
ATOM 559 O O . TYR A 1 71 ? 10.832 -10.656 -11.566 1.00 67.00 71 TYR A O 1
ATOM 567 N N . VAL A 1 72 ? 12.046 -9.216 -12.794 1.00 53.28 72 VAL A N 1
ATOM 568 C CA . VAL A 1 72 ? 13.111 -10.169 -13.147 1.00 53.28 72 VAL A CA 1
ATOM 569 C C . VAL A 1 72 ? 13.771 -10.718 -11.882 1.00 53.28 72 VAL A C 1
ATOM 571 O O . VAL A 1 72 ? 14.074 -11.904 -11.790 1.00 53.28 72 VAL A O 1
ATOM 574 N N . THR A 1 73 ? 13.890 -9.873 -10.863 1.00 53.78 73 THR A N 1
ATOM 575 C CA . THR A 1 73 ? 14.370 -10.256 -9.542 1.00 53.78 73 THR A CA 1
ATOM 576 C C . THR A 1 73 ? 13.360 -11.085 -8.742 1.00 53.78 73 THR A C 1
ATOM 578 O O . THR A 1 73 ? 13.788 -11.956 -8.006 1.00 53.78 73 THR A O 1
ATOM 581 N N . LEU A 1 74 ? 12.045 -10.917 -8.918 1.00 57.69 74 LEU A N 1
ATOM 582 C CA . LEU A 1 74 ? 10.998 -11.689 -8.210 1.00 57.69 74 LEU A CA 1
ATOM 583 C C . LEU A 1 74 ? 10.749 -13.106 -8.775 1.00 57.69 74 LEU A C 1
ATOM 585 O O . LEU A 1 74 ? 9.795 -13.776 -8.375 1.00 57.69 74 LEU A O 1
ATOM 589 N N . SER A 1 75 ? 11.577 -13.564 -9.719 1.00 63.78 75 SER A N 1
ATOM 590 C CA . SER A 1 75 ? 11.540 -14.941 -10.236 1.00 63.78 75 SER A CA 1
ATOM 591 C C . SER A 1 75 ? 12.020 -15.977 -9.209 1.00 63.78 75 SER A C 1
ATOM 593 O O . SER A 1 75 ? 11.691 -17.159 -9.323 1.00 63.78 75 SER A O 1
ATOM 595 N N . GLU A 1 76 ? 12.735 -15.517 -8.182 1.00 75.06 76 GLU A N 1
ATOM 596 C CA . GLU A 1 76 ? 13.172 -16.296 -7.030 1.00 75.06 76 GLU A CA 1
ATOM 597 C C . GLU A 1 76 ? 12.323 -15.989 -5.789 1.00 75.06 76 GLU A C 1
ATOM 599 O O . GLU A 1 76 ? 11.600 -14.992 -5.720 1.00 75.06 76 GLU A O 1
ATOM 604 N N . ASP A 1 77 ? 12.444 -16.851 -4.782 1.00 83.75 77 ASP A N 1
ATOM 605 C CA . ASP A 1 77 ? 11.889 -16.606 -3.458 1.00 83.75 77 ASP A CA 1
ATOM 606 C C . ASP A 1 77 ? 12.585 -15.401 -2.815 1.00 83.75 77 ASP A C 1
ATOM 608 O O . ASP A 1 77 ? 13.737 -15.487 -2.386 1.00 83.75 77 ASP A O 1
ATOM 612 N N . ILE A 1 78 ? 11.875 -14.282 -2.708 1.00 84.38 78 ILE A N 1
ATOM 613 C CA . ILE A 1 78 ? 12.412 -13.041 -2.156 1.00 84.38 78 ILE A CA 1
ATOM 614 C C . ILE A 1 78 ? 11.632 -12.623 -0.924 1.00 84.38 78 ILE A C 1
ATOM 616 O O . ILE A 1 78 ? 10.406 -12.498 -0.947 1.00 84.38 78 ILE A O 1
ATOM 620 N N . GLN A 1 79 ? 12.372 -12.321 0.140 1.00 88.56 79 GLN A N 1
ATOM 621 C CA . GLN A 1 79 ? 11.850 -11.597 1.284 1.00 88.56 79 GLN A CA 1
ATOM 622 C C . GLN A 1 79 ? 11.920 -10.090 1.027 1.00 88.56 79 GLN A C 1
ATOM 624 O O . GLN A 1 79 ? 12.924 -9.556 0.550 1.00 88.56 79 GLN A O 1
ATOM 629 N N . VAL A 1 80 ? 10.831 -9.396 1.334 1.00 90.44 80 VAL A N 1
ATOM 630 C CA . VAL A 1 80 ? 10.755 -7.943 1.249 1.00 90.44 80 VAL A CA 1
ATOM 631 C C . VAL A 1 80 ? 10.203 -7.358 2.533 1.00 90.44 80 VAL A C 1
ATOM 633 O O . VAL A 1 80 ? 9.368 -7.954 3.215 1.00 90.44 80 VAL A O 1
ATOM 636 N N . ARG A 1 81 ? 10.610 -6.126 2.803 1.00 92.81 81 ARG A N 1
ATOM 637 C CA . ARG A 1 81 ? 9.916 -5.219 3.704 1.00 92.81 81 ARG A CA 1
ATOM 638 C C . ARG A 1 81 ? 8.915 -4.404 2.898 1.00 92.81 81 ARG A C 1
ATOM 640 O O . ARG A 1 81 ? 9.285 -3.866 1.854 1.00 92.81 81 ARG A O 1
ATOM 647 N N . TYR A 1 82 ? 7.675 -4.276 3.362 1.00 94.75 82 TYR A N 1
ATOM 648 C CA . TYR A 1 82 ? 6.639 -3.571 2.607 1.00 94.75 82 TYR A CA 1
ATOM 649 C C . TYR A 1 82 ? 5.720 -2.675 3.445 1.00 94.75 82 TYR A C 1
ATOM 651 O O . TYR A 1 82 ? 5.696 -2.707 4.678 1.00 94.75 82 TYR A O 1
ATOM 659 N N . LYS A 1 83 ? 4.970 -1.833 2.734 1.00 95.88 83 LYS A N 1
ATOM 660 C CA . LYS A 1 83 ? 3.708 -1.252 3.189 1.00 95.88 83 LYS A CA 1
ATOM 661 C C . LYS A 1 83 ? 2.784 -1.079 1.994 1.00 95.88 83 LYS A C 1
ATOM 663 O O . LYS A 1 83 ? 3.228 -0.543 0.982 1.00 95.88 83 LYS A O 1
ATOM 668 N N . ALA A 1 84 ? 1.534 -1.516 2.118 1.00 96.62 84 ALA A N 1
ATOM 669 C CA . ALA A 1 84 ? 0.569 -1.494 1.027 1.00 96.62 84 ALA A CA 1
ATOM 670 C C . ALA A 1 84 ? -0.641 -0.601 1.320 1.00 96.62 84 ALA A C 1
ATOM 672 O O . ALA A 1 84 ? -1.095 -0.477 2.462 1.00 96.62 84 ALA A O 1
ATOM 673 N N . TRP A 1 85 ? -1.165 -0.001 0.256 1.00 97.25 85 TRP A N 1
ATOM 674 C CA . TRP A 1 85 ? -2.383 0.798 0.254 1.00 97.25 85 TRP A CA 1
ATOM 675 C C . TRP A 1 85 ? -3.287 0.325 -0.871 1.00 97.25 85 TRP A C 1
ATOM 677 O O . TRP A 1 85 ? -2.812 0.097 -1.986 1.00 97.25 85 TRP A O 1
ATOM 687 N N . ALA A 1 86 ? -4.576 0.240 -0.579 1.00 96.06 86 ALA A N 1
ATOM 688 C CA . ALA A 1 86 ? -5.595 0.024 -1.577 1.00 96.06 86 ALA A CA 1
ATOM 689 C C . ALA A 1 86 ? -5.572 1.175 -2.586 1.00 96.06 86 ALA A C 1
ATOM 691 O O . ALA A 1 86 ? -5.330 2.339 -2.238 1.00 96.06 86 ALA A O 1
ATOM 692 N N . ILE A 1 87 ? -5.818 0.822 -3.836 1.00 95.06 87 ILE A N 1
ATOM 693 C CA . ILE A 1 87 ? -6.011 1.739 -4.953 1.00 95.06 87 ILE A CA 1
ATOM 694 C C . ILE A 1 87 ? -7.219 1.259 -5.747 1.00 95.06 87 ILE A C 1
ATOM 696 O O . ILE A 1 87 ? -7.631 0.107 -5.629 1.00 95.06 87 ILE A O 1
ATOM 700 N N . THR A 1 88 ? -7.784 2.124 -6.578 1.00 92.50 88 THR A N 1
ATOM 701 C CA . THR A 1 88 ? -8.782 1.670 -7.549 1.00 92.50 88 THR A CA 1
ATOM 702 C C . THR A 1 88 ? -8.093 1.081 -8.777 1.00 92.50 88 THR A C 1
ATOM 704 O O . THR A 1 88 ? -6.941 1.409 -9.080 1.00 92.50 88 THR A O 1
ATOM 707 N N . TRP A 1 89 ? -8.821 0.257 -9.531 1.00 89.88 89 TRP A N 1
ATOM 708 C CA . TRP A 1 89 ? -8.372 -0.187 -10.850 1.00 89.88 89 TRP A CA 1
ATOM 709 C C . TRP A 1 89 ? -8.048 0.995 -11.773 1.00 89.88 89 TRP A C 1
ATOM 711 O O . TRP A 1 89 ? -7.027 0.986 -12.457 1.00 89.88 89 TRP A O 1
ATOM 721 N N . GLN A 1 90 ? -8.856 2.058 -11.721 1.00 90.44 90 GLN A N 1
ATOM 722 C CA . GLN A 1 90 ? -8.603 3.268 -12.497 1.00 90.44 90 GLN A CA 1
ATOM 723 C C . GLN A 1 90 ? -7.261 3.909 -12.129 1.00 90.44 90 GLN A C 1
ATOM 725 O O . GLN A 1 90 ? -6.489 4.248 -13.017 1.00 90.44 90 GLN A O 1
ATOM 730 N N . ASN A 1 91 ? -6.923 4.001 -10.837 1.00 93.19 91 ASN A N 1
ATOM 731 C CA . ASN A 1 91 ? -5.629 4.559 -10.442 1.00 93.19 91 ASN A CA 1
ATOM 732 C C . ASN A 1 91 ? -4.446 3.717 -10.939 1.00 93.19 91 ASN A C 1
ATOM 734 O O . ASN A 1 91 ? -3.393 4.267 -11.267 1.00 93.19 91 ASN A O 1
ATOM 738 N N . TYR A 1 92 ? -4.607 2.391 -11.003 1.00 93.50 92 TYR A N 1
ATOM 739 C CA . TYR A 1 92 ? -3.610 1.522 -11.616 1.00 93.50 92 TYR A CA 1
ATOM 740 C C . TYR A 1 92 ? -3.444 1.832 -13.109 1.00 93.50 92 TYR A C 1
ATOM 742 O O . TYR A 1 92 ? -2.317 2.043 -13.555 1.00 93.50 92 TYR A O 1
ATOM 750 N N . LEU A 1 93 ? -4.539 1.934 -13.868 1.00 89.88 93 LEU A N 1
ATOM 751 C CA . LEU A 1 93 ? -4.489 2.281 -15.293 1.00 89.88 93 LEU A CA 1
ATOM 752 C C . LEU A 1 93 ? -3.856 3.659 -15.533 1.00 89.88 93 LEU A C 1
ATOM 754 O O . LEU A 1 93 ? -2.962 3.781 -16.369 1.00 89.88 93 LEU A O 1
ATOM 758 N N . ASP A 1 94 ? -4.236 4.668 -14.747 1.00 90.69 94 ASP A N 1
ATOM 759 C CA . ASP A 1 94 ? -3.656 6.014 -14.823 1.00 90.69 94 ASP A CA 1
ATOM 760 C C . ASP A 1 94 ? -2.142 5.988 -14.561 1.00 90.69 94 ASP A C 1
ATOM 762 O O . ASP A 1 94 ? -1.364 6.697 -15.207 1.00 90.69 94 ASP A O 1
ATOM 766 N N . PHE A 1 95 ? -1.697 5.156 -13.613 1.00 92.38 95 PHE A N 1
ATOM 767 C CA . PHE A 1 95 ? -0.277 4.954 -13.355 1.00 92.38 95 PHE A CA 1
ATOM 768 C C . PHE A 1 95 ? 0.427 4.299 -14.548 1.00 92.38 95 PHE A C 1
ATOM 770 O O . PHE A 1 95 ? 1.512 4.744 -14.931 1.00 92.38 95 PHE A O 1
ATOM 777 N N . ILE A 1 96 ? -0.180 3.274 -15.152 1.00 90.31 96 ILE A N 1
ATOM 778 C CA . ILE A 1 96 ? 0.371 2.589 -16.325 1.00 90.31 96 ILE A CA 1
ATOM 779 C C . ILE A 1 96 ? 0.537 3.548 -17.511 1.00 90.31 96 ILE A C 1
ATOM 781 O O . ILE A 1 96 ? 1.594 3.541 -18.143 1.00 90.31 96 ILE A O 1
ATOM 785 N N . GLU A 1 97 ? -0.430 4.426 -17.776 1.00 86.31 97 GLU A N 1
ATOM 786 C CA . GLU A 1 97 ? -0.302 5.438 -18.836 1.00 86.31 97 GLU A CA 1
ATOM 787 C C . GLU A 1 97 ? 0.865 6.403 -18.577 1.00 86.31 97 GLU A C 1
ATOM 789 O O . GLU A 1 97 ? 1.670 6.685 -19.469 1.00 86.31 97 GLU A O 1
ATOM 794 N N . ARG A 1 98 ? 1.052 6.843 -17.326 1.00 86.94 98 ARG A N 1
ATOM 795 C CA . ARG A 1 98 ? 2.226 7.652 -16.940 1.00 86.94 98 ARG A CA 1
ATOM 796 C C . ARG A 1 98 ? 3.536 6.879 -17.103 1.00 86.94 98 ARG A C 1
ATOM 798 O O . ARG A 1 98 ? 4.574 7.468 -17.400 1.00 86.94 98 ARG A O 1
ATOM 805 N N . LEU A 1 99 ? 3.508 5.565 -16.913 1.00 87.94 99 LEU A N 1
ATOM 806 C CA . LEU A 1 99 ? 4.676 4.705 -17.042 1.00 87.94 99 LEU A CA 1
ATOM 807 C C . LEU A 1 99 ? 5.088 4.468 -18.498 1.00 87.94 99 LEU A C 1
ATOM 809 O O . LEU A 1 99 ? 6.286 4.413 -18.777 1.00 87.94 99 LEU A O 1
ATOM 813 N N . LYS A 1 100 ? 4.138 4.437 -19.441 1.00 84.94 100 LYS A N 1
ATOM 814 C CA . LYS A 1 100 ? 4.447 4.467 -20.881 1.00 84.94 100 LYS A CA 1
ATOM 815 C C . LYS A 1 100 ? 5.271 5.704 -21.235 1.00 84.94 100 LYS A C 1
ATOM 817 O O . LYS A 1 100 ? 6.328 5.602 -21.848 1.00 84.94 100 LYS A O 1
ATOM 822 N N . ALA A 1 101 ? 4.869 6.878 -20.765 1.00 80.19 101 ALA A N 1
ATOM 823 C CA . ALA A 1 101 ? 5.649 8.093 -20.990 1.00 80.19 101 ALA A CA 1
ATOM 824 C C . ALA A 1 101 ? 7.088 7.995 -20.447 1.00 80.19 101 ALA A C 1
ATOM 826 O O . ALA A 1 101 ? 8.041 8.412 -21.108 1.00 80.19 101 ALA A O 1
ATOM 827 N N . MET A 1 102 ? 7.269 7.365 -19.282 1.00 82.69 102 MET A N 1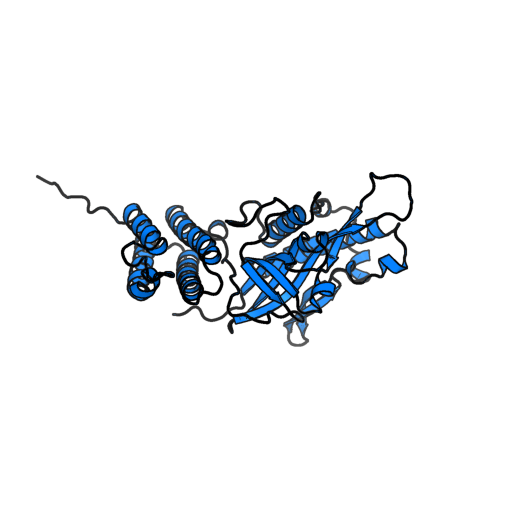
ATOM 828 C CA . MET A 1 102 ? 8.597 7.115 -18.714 1.00 82.69 102 MET A CA 1
ATOM 829 C C . MET A 1 102 ? 9.431 6.113 -19.520 1.00 82.69 102 MET A C 1
ATOM 831 O O . MET A 1 102 ? 10.643 6.303 -19.614 1.00 82.69 102 MET A O 1
ATOM 835 N N . GLN A 1 103 ? 8.822 5.081 -20.116 1.00 83.19 103 GLN A N 1
ATOM 836 C CA . GLN A 1 103 ? 9.526 4.138 -20.996 1.00 83.19 103 GLN A CA 1
ATOM 837 C C . GLN A 1 103 ? 10.228 4.880 -22.138 1.00 83.19 103 GLN A C 1
ATOM 839 O O . GLN A 1 103 ? 11.397 4.634 -22.399 1.00 83.19 103 GLN A O 1
ATOM 844 N N . ARG A 1 104 ? 9.571 5.866 -22.751 1.00 76.31 104 ARG A N 1
ATOM 845 C CA . ARG A 1 104 ? 10.170 6.664 -23.835 1.00 76.31 104 ARG A CA 1
ATOM 846 C C . ARG A 1 104 ? 11.371 7.474 -23.366 1.00 76.31 104 ARG A C 1
ATOM 848 O O . ARG A 1 104 ? 12.381 7.571 -24.061 1.00 76.31 104 ARG A O 1
ATOM 855 N N . LEU A 1 105 ? 11.277 8.039 -22.161 1.00 76.00 105 LEU A N 1
ATOM 856 C CA . LEU A 1 105 ? 12.393 8.745 -21.540 1.00 76.00 105 LEU A CA 1
ATOM 857 C C . LEU A 1 105 ? 13.556 7.792 -21.235 1.00 76.00 105 LEU A C 1
ATOM 859 O O . LEU A 1 105 ? 14.713 8.174 -21.430 1.00 76.00 105 LEU A O 1
ATOM 863 N N . ASN A 1 106 ? 13.265 6.565 -20.786 1.00 81.75 106 ASN A N 1
ATOM 864 C CA . ASN A 1 106 ? 14.275 5.518 -20.667 1.00 81.75 106 ASN A CA 1
ATOM 865 C C . ASN A 1 106 ? 14.916 5.260 -22.032 1.00 81.75 106 ASN A C 1
ATOM 867 O O . ASN A 1 106 ? 16.129 5.387 -22.142 1.00 81.75 106 ASN A O 1
ATOM 871 N N . ASP A 1 107 ? 14.128 4.990 -23.073 1.00 77.88 107 ASP A N 1
ATOM 872 C CA . ASP A 1 107 ? 14.630 4.660 -24.409 1.00 77.88 107 ASP A CA 1
ATOM 873 C C . ASP A 1 107 ? 15.527 5.768 -24.963 1.00 77.88 107 ASP A C 1
ATOM 875 O O . ASP A 1 107 ? 16.606 5.478 -25.476 1.00 77.88 107 ASP A O 1
ATOM 879 N N . HIS A 1 108 ? 15.145 7.040 -24.786 1.00 75.56 108 HIS A N 1
ATOM 880 C CA . HIS A 1 108 ? 15.978 8.191 -25.137 1.00 75.56 108 HIS A CA 1
ATOM 881 C C . HIS A 1 108 ? 17.312 8.196 -24.373 1.00 75.56 108 HIS A C 1
ATOM 883 O O . HIS A 1 108 ? 18.370 8.377 -24.977 1.00 75.56 108 HIS A O 1
ATOM 889 N N . ARG A 1 109 ? 17.290 7.976 -23.051 1.00 75.06 109 ARG A N 1
ATOM 890 C CA . ARG A 1 109 ? 18.506 7.905 -22.214 1.00 75.06 109 ARG A CA 1
ATOM 891 C C . ARG A 1 109 ? 19.389 6.707 -22.571 1.00 75.06 109 ARG A C 1
ATOM 893 O O . ARG A 1 109 ? 20.609 6.799 -22.463 1.00 75.06 109 ARG A O 1
ATOM 900 N N . LEU A 1 110 ? 18.781 5.617 -23.032 1.00 74.94 110 LEU A N 1
ATOM 901 C CA . LEU A 1 110 ? 19.442 4.378 -23.433 1.00 74.94 110 LEU A CA 1
ATOM 902 C C . LEU A 1 110 ? 20.056 4.431 -24.840 1.00 74.94 110 LEU A C 1
ATOM 904 O O . LEU A 1 110 ? 20.876 3.573 -25.155 1.00 74.94 110 LEU A O 1
ATOM 908 N N . ARG A 1 111 ? 19.735 5.429 -25.684 1.00 72.69 111 ARG A N 1
ATOM 909 C CA . ARG A 1 111 ? 20.263 5.526 -27.068 1.00 72.69 111 ARG A CA 1
ATOM 910 C C . ARG A 1 111 ? 21.792 5.532 -27.150 1.00 72.69 111 ARG A C 1
ATOM 912 O O . ARG A 1 111 ? 22.340 5.093 -28.153 1.00 72.69 111 ARG A O 1
ATOM 919 N N . ASN A 1 112 ? 22.465 6.010 -26.102 1.00 68.50 112 ASN A N 1
ATOM 920 C CA . ASN A 1 112 ? 23.926 6.123 -26.039 1.00 68.50 112 ASN A CA 1
ATOM 921 C C . ASN A 1 112 ? 24.598 4.981 -25.249 1.00 68.50 112 ASN A C 1
ATOM 923 O O . ASN A 1 112 ? 25.788 5.060 -24.938 1.00 68.50 112 ASN A O 1
ATOM 927 N N . ILE A 1 113 ? 23.840 3.943 -24.885 1.00 69.00 113 ILE A N 1
ATOM 928 C CA . ILE A 1 113 ? 24.315 2.759 -24.158 1.00 69.00 113 ILE A CA 1
ATOM 929 C C . ILE A 1 113 ? 24.510 1.598 -25.155 1.00 69.00 113 ILE A C 1
ATOM 931 O O . ILE A 1 113 ? 24.031 1.659 -26.288 1.00 69.00 113 ILE A O 1
ATOM 935 N N . ASN A 1 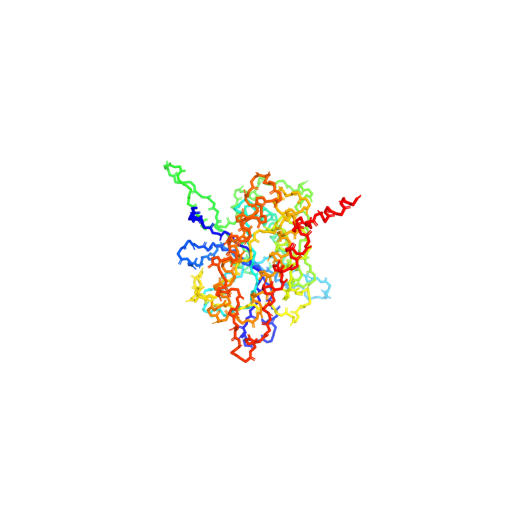114 ? 25.292 0.575 -24.786 1.00 66.00 114 ASN A N 1
ATOM 936 C CA . ASN A 1 114 ? 25.578 -0.567 -25.661 1.00 66.00 114 ASN A CA 1
ATOM 937 C C . ASN A 1 114 ? 24.262 -1.222 -26.150 1.00 66.00 114 ASN A C 1
ATOM 939 O O . ASN A 1 114 ? 23.414 -1.511 -25.306 1.00 66.00 114 ASN A O 1
ATOM 943 N N . PRO A 1 115 ? 24.067 -1.482 -27.460 1.00 66.56 115 PRO A N 1
ATOM 944 C CA . PRO A 1 115 ? 22.858 -2.137 -27.969 1.00 66.56 115 PRO A CA 1
ATOM 945 C C . PRO A 1 115 ? 22.494 -3.440 -27.244 1.00 66.56 115 PRO A C 1
ATOM 947 O O . PRO A 1 115 ? 21.321 -3.653 -26.954 1.00 66.56 115 PRO A O 1
ATOM 950 N N . ASP A 1 116 ? 23.486 -4.241 -26.847 1.00 66.06 116 ASP A N 1
ATOM 951 C CA . ASP A 1 116 ? 23.261 -5.482 -26.088 1.00 66.06 116 ASP A CA 1
ATOM 952 C C . ASP A 1 116 ? 22.658 -5.226 -24.692 1.00 66.06 116 ASP A C 1
ATOM 954 O O . ASP A 1 116 ? 21.864 -6.015 -24.190 1.00 66.06 116 ASP A O 1
ATOM 958 N N . GLU A 1 117 ? 22.994 -4.095 -24.060 1.00 62.28 117 GLU A N 1
ATOM 959 C CA . GLU A 1 117 ? 22.411 -3.666 -22.778 1.00 62.28 117 GLU A CA 1
ATOM 960 C C . GLU A 1 117 ? 21.042 -2.995 -22.972 1.00 62.28 117 GLU A C 1
ATOM 962 O O . GLU A 1 117 ? 20.214 -2.991 -22.062 1.00 62.28 117 GLU A O 1
ATOM 967 N N . ARG A 1 118 ? 20.771 -2.447 -24.164 1.00 60.50 118 ARG A N 1
ATOM 968 C CA . ARG A 1 118 ? 19.464 -1.881 -24.534 1.00 60.50 118 ARG A CA 1
ATOM 969 C C . ARG A 1 118 ? 18.403 -2.968 -24.719 1.00 60.50 118 ARG A C 1
ATOM 971 O O . ARG A 1 118 ? 17.225 -2.715 -24.471 1.00 60.50 118 ARG A O 1
ATOM 978 N N . GLU A 1 119 ? 18.805 -4.163 -25.142 1.00 62.88 119 GLU A N 1
ATOM 979 C CA . GLU A 1 119 ? 17.913 -5.322 -25.242 1.00 62.88 119 GLU A CA 1
ATOM 980 C C . GLU A 1 119 ? 17.635 -6.004 -23.896 1.00 62.88 119 GLU A C 1
ATOM 982 O O . GLU A 1 119 ? 16.814 -6.922 -23.836 1.00 62.88 119 GLU A 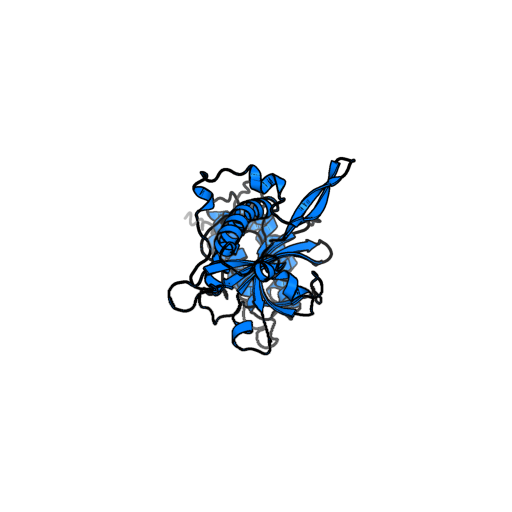O 1
ATOM 987 N N . ASP A 1 120 ? 18.243 -5.533 -22.802 1.00 67.81 120 ASP A N 1
ATOM 988 C CA . ASP A 1 120 ? 17.954 -6.044 -21.469 1.00 67.81 120 ASP A CA 1
ATOM 989 C C . ASP A 1 120 ? 16.463 -5.866 -21.134 1.00 67.81 120 ASP A C 1
ATOM 991 O O . ASP A 1 120 ? 15.927 -4.757 -21.012 1.00 67.81 120 ASP A O 1
ATOM 995 N N . TYR A 1 121 ? 15.787 -7.001 -20.948 1.00 63.78 121 TYR A N 1
ATOM 996 C CA . TYR A 1 121 ? 14.368 -7.093 -20.613 1.00 63.78 121 TYR A CA 1
ATOM 997 C C . TYR A 1 121 ? 13.979 -6.289 -19.364 1.00 63.78 121 TYR A C 1
ATOM 999 O O . TYR A 1 121 ? 12.804 -5.949 -19.199 1.00 63.78 121 TYR A O 1
ATOM 1007 N N . ARG A 1 122 ? 14.933 -5.945 -18.490 1.00 68.12 122 ARG A N 1
ATOM 1008 C CA . ARG A 1 122 ? 14.689 -5.093 -17.320 1.00 68.12 122 ARG A CA 1
ATOM 1009 C C . ARG A 1 122 ? 14.252 -3.680 -17.703 1.00 68.12 122 ARG A C 1
ATOM 1011 O O . ARG A 1 122 ? 13.453 -3.103 -16.966 1.00 68.12 122 ARG A O 1
ATOM 1018 N N . PHE A 1 123 ? 14.700 -3.149 -18.841 1.00 74.50 123 PHE A N 1
ATOM 1019 C CA . PHE A 1 123 ? 14.384 -1.781 -19.269 1.00 74.50 123 PHE A CA 1
ATOM 1020 C C . PHE A 1 123 ? 13.134 -1.664 -20.141 1.00 74.50 123 PHE A C 1
ATOM 1022 O O . PHE A 1 123 ? 12.606 -0.563 -20.277 1.00 74.50 123 PHE A O 1
ATOM 1029 N N . LYS A 1 124 ? 12.629 -2.773 -20.695 1.00 83.00 124 LYS A N 1
ATOM 1030 C CA . LYS A 1 124 ? 11.319 -2.817 -21.362 1.00 83.00 124 LYS A CA 1
ATOM 1031 C C . LYS A 1 124 ? 10.239 -3.028 -20.319 1.00 83.00 124 LYS A C 1
ATOM 1033 O O . LYS A 1 124 ? 10.099 -4.139 -19.831 1.00 83.00 124 LYS A O 1
ATOM 1038 N N . LEU A 1 125 ? 9.489 -2.002 -19.942 1.00 87.31 125 LEU A N 1
ATOM 1039 C CA . LEU A 1 125 ? 8.494 -2.100 -18.871 1.00 87.31 125 LEU A CA 1
ATOM 1040 C C . LEU A 1 125 ? 7.311 -3.004 -19.264 1.00 87.31 125 LEU A C 1
ATOM 1042 O O . LEU A 1 125 ? 6.766 -2.895 -20.362 1.00 87.31 125 LEU A O 1
ATOM 1046 N N . TRP A 1 126 ? 6.912 -3.893 -18.350 1.00 87.69 126 TRP A N 1
ATOM 1047 C CA . TRP A 1 126 ? 5.791 -4.827 -18.520 1.00 87.69 126 TRP A CA 1
ATOM 1048 C C . TRP A 1 126 ? 4.709 -4.551 -17.489 1.00 87.69 126 TRP A C 1
ATOM 1050 O O . TRP A 1 126 ? 5.016 -4.208 -16.348 1.00 87.69 126 TRP A O 1
ATOM 1060 N N . ALA A 1 127 ? 3.452 -4.765 -17.859 1.00 88.38 127 ALA A N 1
ATOM 1061 C CA . ALA A 1 127 ? 2.325 -4.708 -16.937 1.00 88.38 127 ALA A CA 1
ATOM 1062 C C . ALA A 1 127 ? 1.232 -5.689 -17.345 1.00 88.38 127 ALA A C 1
ATOM 1064 O O . ALA A 1 127 ? 1.167 -6.117 -18.501 1.00 88.38 127 ALA A O 1
ATOM 1065 N N . THR A 1 128 ? 0.353 -6.001 -16.399 1.00 87.25 128 THR A N 1
ATOM 1066 C CA . THR A 1 128 ? -0.928 -6.643 -16.696 1.00 87.25 128 THR A CA 1
ATOM 1067 C C . THR A 1 128 ? -1.928 -5.559 -17.065 1.00 87.25 128 THR A C 1
ATOM 1069 O O . THR A 1 128 ? -2.218 -4.691 -16.255 1.00 87.25 128 THR A O 1
ATOM 1072 N N . VAL A 1 129 ? -2.456 -5.586 -18.280 1.00 83.44 129 VAL A N 1
ATOM 1073 C CA . VAL A 1 129 ? -3.462 -4.619 -18.744 1.00 83.44 129 VAL A CA 1
ATOM 1074 C C . VAL A 1 129 ? -4.761 -5.343 -19.090 1.00 83.44 129 VAL A C 1
ATOM 1076 O O . VAL A 1 129 ? -4.724 -6.555 -19.324 1.00 83.44 129 VAL A O 1
ATOM 1079 N N . PRO A 1 130 ? -5.906 -4.642 -19.145 1.00 79.38 130 PRO A N 1
ATOM 1080 C CA . PRO A 1 130 ? -7.140 -5.269 -19.585 1.00 79.38 130 PRO A CA 1
ATOM 1081 C C . PRO A 1 130 ? -7.016 -5.686 -21.055 1.00 79.38 130 PRO A C 1
ATOM 1083 O O . PRO A 1 130 ? -6.534 -4.929 -21.901 1.00 79.38 130 PRO A O 1
ATOM 1086 N N . ALA A 1 131 ? -7.460 -6.899 -21.344 1.00 78.31 131 ALA A N 1
ATOM 1087 C CA . ALA A 1 131 ? -7.637 -7.450 -22.672 1.00 78.31 131 ALA A CA 1
ATOM 1088 C C . ALA A 1 131 ? -9.048 -8.025 -22.759 1.00 78.31 131 ALA A C 1
ATOM 1090 O O . ALA A 1 131 ? -9.490 -8.733 -21.857 1.00 78.31 131 ALA A O 1
ATOM 1091 N N . TYR A 1 132 ? -9.747 -7.699 -23.838 1.00 75.88 132 TYR A N 1
ATOM 1092 C CA . TYR A 1 132 ? -11.088 -8.201 -24.090 1.00 75.88 132 TYR A CA 1
ATOM 1093 C C . TYR A 1 132 ? -10.975 -9.477 -24.920 1.00 75.88 132 TYR A C 1
ATOM 1095 O O . TYR A 1 132 ? -10.239 -9.494 -25.910 1.00 75.88 132 TYR A O 1
ATOM 1103 N N . ASP A 1 133 ? -11.655 -10.542 -24.505 1.00 76.56 133 ASP A N 1
ATOM 1104 C CA . ASP A 1 133 ? -11.816 -11.722 -25.354 1.00 76.56 133 ASP A CA 1
ATOM 1105 C C . ASP A 1 133 ? -12.867 -11.479 -26.458 1.00 76.56 133 ASP A C 1
ATOM 1107 O O . ASP A 1 133 ? -13.513 -10.430 -26.508 1.00 76.56 133 ASP A O 1
ATOM 1111 N N . GLU A 1 134 ? -13.038 -12.444 -27.367 1.00 81.12 134 GLU A N 1
ATOM 1112 C CA . GLU A 1 134 ? -14.012 -12.355 -28.471 1.00 81.12 134 GLU A CA 1
ATOM 1113 C C . GLU A 1 134 ? -15.466 -12.222 -27.986 1.00 81.12 134 GLU A C 1
ATOM 1115 O O . GLU A 1 134 ? -16.321 -11.725 -28.718 1.00 81.12 134 GLU A O 1
ATOM 1120 N N . ALA A 1 135 ? -15.745 -12.632 -26.746 1.00 76.44 135 ALA A N 1
ATOM 1121 C CA . ALA A 1 135 ? -17.047 -12.507 -26.103 1.00 76.44 135 ALA A CA 1
ATOM 1122 C C . ALA A 1 135 ? -17.211 -11.179 -25.332 1.00 76.44 135 ALA A C 1
ATOM 1124 O O . ALA A 1 135 ? -18.279 -10.925 -24.776 1.00 76.44 135 ALA A O 1
ATOM 1125 N N . GLY A 1 136 ? -16.186 -10.319 -25.314 1.00 69.69 136 GLY A N 1
ATOM 1126 C CA . GLY A 1 136 ? -16.188 -9.034 -24.619 1.00 69.69 136 GLY A CA 1
ATOM 1127 C C . GLY A 1 136 ? -15.874 -9.115 -23.122 1.00 69.69 136 GLY A C 1
ATOM 1128 O O . GLY A 1 136 ? -16.004 -8.104 -22.430 1.00 69.69 136 GLY A O 1
ATOM 1129 N N . ASN A 1 137 ? -15.441 -10.268 -22.601 1.00 66.19 137 ASN A N 1
ATOM 1130 C CA . ASN A 1 137 ? -15.028 -10.388 -21.203 1.00 66.19 137 ASN A CA 1
ATOM 1131 C C . ASN A 1 137 ? -13.642 -9.774 -20.996 1.00 66.19 137 ASN A C 1
ATOM 1133 O O . ASN A 1 137 ? -12.738 -9.952 -21.814 1.00 66.19 137 ASN A O 1
ATOM 1137 N N . VAL A 1 138 ? -13.455 -9.088 -19.868 1.00 68.62 138 VAL A N 1
ATOM 1138 C CA . VAL A 1 138 ? -12.175 -8.470 -19.504 1.00 68.62 138 VAL A CA 1
ATOM 1139 C C . VAL A 1 138 ? -11.299 -9.476 -18.767 1.00 68.62 138 VAL A C 1
ATOM 1141 O O . VAL A 1 138 ? -11.623 -9.895 -17.659 1.00 68.62 138 VAL A O 1
ATOM 1144 N N . ASN A 1 139 ? -10.148 -9.793 -19.349 1.00 77.25 139 ASN A N 1
ATOM 1145 C CA . ASN A 1 139 ? -9.080 -10.567 -18.730 1.00 77.25 139 ASN A CA 1
ATOM 1146 C C . ASN A 1 139 ? -7.824 -9.704 -18.564 1.00 77.25 139 ASN A C 1
ATOM 1148 O O . ASN A 1 139 ? -7.541 -8.824 -19.374 1.00 77.25 139 ASN A O 1
ATOM 1152 N N . GLY A 1 140 ? -7.033 -9.959 -17.524 1.00 79.06 140 GLY A N 1
ATOM 1153 C CA . GLY A 1 140 ? -5.711 -9.350 -17.390 1.00 79.06 140 GLY A CA 1
ATOM 1154 C C . GLY A 1 140 ? -4.698 -10.077 -18.270 1.00 79.06 140 GLY A C 1
ATOM 1155 O O . GLY A 1 140 ? -4.457 -11.264 -18.065 1.00 79.06 140 GLY A O 1
ATOM 1156 N N . VAL A 1 141 ? -4.073 -9.382 -19.222 1.00 84.50 141 VAL A N 1
ATOM 1157 C CA . VAL A 1 141 ? -2.986 -9.943 -20.038 1.00 84.50 141 VAL A CA 1
ATOM 1158 C C . VAL A 1 141 ? -1.709 -9.165 -19.796 1.00 84.50 141 VAL A C 1
ATOM 1160 O O . VAL A 1 141 ? -1.670 -7.933 -19.858 1.00 84.50 141 VAL A O 1
ATOM 1163 N N . ARG A 1 142 ? -0.634 -9.905 -19.537 1.00 84.81 142 ARG A N 1
ATOM 1164 C CA . ARG A 1 142 ? 0.692 -9.333 -19.371 1.00 84.81 142 ARG A CA 1
ATOM 1165 C C . ARG A 1 142 ? 1.314 -9.030 -20.725 1.00 84.81 142 ARG A C 1
ATOM 1167 O O . ARG A 1 142 ? 1.477 -9.924 -21.550 1.00 84.81 142 ARG A O 1
ATOM 1174 N N . LYS A 1 143 ? 1.710 -7.778 -20.935 1.00 86.69 143 LYS A N 1
ATOM 1175 C CA . LYS A 1 143 ? 2.392 -7.344 -22.160 1.00 86.69 143 LYS A CA 1
ATOM 1176 C C . LYS A 1 143 ? 3.365 -6.198 -21.888 1.00 86.69 143 LYS A C 1
ATOM 1178 O O . LYS A 1 143 ? 3.340 -5.587 -20.816 1.00 86.69 143 LYS A O 1
ATOM 1183 N N . ALA A 1 144 ? 4.236 -5.932 -22.856 1.00 85.62 144 ALA A N 1
ATOM 1184 C CA . ALA A 1 144 ? 5.081 -4.745 -22.846 1.00 85.62 144 ALA A CA 1
ATOM 1185 C C . ALA A 1 144 ? 4.203 -3.486 -22.923 1.00 85.62 144 ALA A C 1
ATOM 1187 O O . ALA A 1 144 ? 3.197 -3.471 -23.633 1.00 85.62 144 ALA A O 1
ATOM 1188 N N . LEU A 1 145 ? 4.572 -2.445 -22.178 1.00 80.75 145 LEU A N 1
ATOM 1189 C CA . LEU A 1 145 ? 3.758 -1.235 -22.048 1.00 80.75 145 LEU A CA 1
ATOM 1190 C C . LEU A 1 145 ? 3.664 -0.406 -23.322 1.00 80.75 145 LEU A C 1
ATOM 1192 O O . LEU A 1 145 ? 2.644 0.240 -23.542 1.00 80.75 145 LEU A O 1
ATOM 1196 N N . ILE A 1 146 ? 4.717 -0.421 -24.131 1.00 75.25 146 ILE A N 1
ATOM 1197 C CA . ILE A 1 146 ? 4.747 0.222 -25.439 1.00 75.25 146 ILE A CA 1
ATOM 1198 C C . ILE A 1 146 ? 5.001 -0.860 -26.471 1.00 75.25 146 ILE A C 1
ATOM 1200 O O . ILE A 1 146 ? 6.005 -1.575 -26.407 1.00 75.25 146 ILE A O 1
ATOM 1204 N N . THR A 1 147 ? 4.088 -0.971 -27.427 1.00 66.94 147 THR A N 1
ATOM 1205 C CA . THR A 1 147 ? 4.339 -1.707 -28.662 1.00 66.94 147 THR A CA 1
ATOM 1206 C C . THR A 1 147 ? 5.076 -0.816 -29.670 1.00 66.94 147 THR A C 1
ATOM 1208 O O . THR A 1 147 ? 4.895 0.404 -29.655 1.00 66.94 147 THR A O 1
ATOM 1211 N N . PRO A 1 148 ? 5.862 -1.390 -30.600 1.00 62.28 148 PRO A N 1
ATOM 1212 C CA . PRO A 1 148 ? 6.548 -0.612 -31.639 1.00 62.28 148 PRO A CA 1
ATOM 1213 C C . PRO A 1 148 ? 5.613 0.301 -32.453 1.00 62.28 148 PRO A C 1
ATOM 1215 O O . PRO A 1 148 ? 6.019 1.354 -32.932 1.00 62.28 148 PRO A O 1
ATOM 1218 N N . THR A 1 149 ? 4.342 -0.084 -32.598 1.00 58.22 149 THR A N 1
ATOM 1219 C CA . THR A 1 149 ? 3.324 0.692 -33.316 1.00 58.22 149 THR A CA 1
ATOM 1220 C C . THR A 1 149 ? 2.847 1.914 -32.521 1.00 58.22 149 THR A C 1
ATOM 1222 O O . THR A 1 149 ? 2.661 2.980 -33.101 1.00 58.22 149 THR A O 1
ATOM 1225 N N . GLU A 1 150 ? 2.694 1.794 -31.198 1.00 63.97 150 GLU A N 1
ATOM 1226 C CA . GLU A 1 150 ? 2.331 2.909 -30.304 1.00 63.97 150 GLU A CA 1
ATOM 1227 C C . GLU A 1 150 ? 3.490 3.905 -30.132 1.00 63.97 150 GLU A C 1
ATOM 1229 O O . GLU A 1 150 ? 3.267 5.108 -29.967 1.00 63.97 150 GLU A O 1
ATOM 1234 N N . GLU A 1 151 ? 4.736 3.428 -30.224 1.00 61.91 151 GLU A N 1
ATOM 1235 C CA . GLU A 1 151 ? 5.934 4.272 -30.172 1.00 61.91 151 GLU A CA 1
ATOM 1236 C C . GLU A 1 151 ? 5.931 5.345 -31.273 1.00 61.91 151 GLU A C 1
ATOM 1238 O O . GLU A 1 151 ? 6.351 6.472 -31.017 1.00 61.91 151 GLU A O 1
ATOM 1243 N N . ALA A 1 152 ? 5.381 5.030 -32.451 1.00 57.78 152 ALA A N 1
ATOM 1244 C CA . ALA A 1 152 ? 5.318 5.925 -33.605 1.00 57.78 152 ALA A CA 1
ATOM 1245 C C . ALA A 1 152 ? 4.209 6.998 -33.534 1.00 57.78 152 ALA A C 1
ATOM 1247 O O . ALA A 1 152 ? 4.261 7.962 -34.295 1.00 57.78 152 ALA A O 1
ATOM 1248 N N . GLN A 1 153 ? 3.199 6.845 -32.665 1.00 55.50 153 GLN A N 1
ATOM 1249 C CA . GLN A 1 153 ? 1.981 7.681 -32.675 1.00 55.50 153 GLN A CA 1
ATOM 1250 C C . GLN A 1 153 ? 1.893 8.714 -31.546 1.00 55.50 153 GLN A C 1
ATOM 1252 O O . GLN A 1 153 ? 1.161 9.695 -31.649 1.00 55.50 153 GLN A O 1
ATOM 1257 N N . LEU A 1 154 ? 2.603 8.504 -30.446 1.00 56.88 154 LEU A N 1
ATOM 1258 C CA . LEU A 1 154 ? 2.555 9.403 -29.294 1.00 56.88 154 LEU A CA 1
ATOM 1259 C C . LEU A 1 154 ? 3.426 10.653 -29.585 1.00 56.88 154 LEU A C 1
ATOM 1261 O O . LEU A 1 154 ? 4.639 10.523 -29.782 1.00 56.88 154 LEU A O 1
ATOM 1265 N N . SER A 1 155 ? 2.835 11.856 -29.606 1.00 55.53 155 SER A N 1
ATOM 1266 C CA . SER A 1 155 ? 3.554 13.098 -29.956 1.00 55.53 155 SER A CA 1
ATOM 1267 C C . SER A 1 155 ? 4.618 13.479 -28.915 1.00 55.53 155 SER A C 1
ATOM 1269 O O . SER A 1 155 ? 4.472 13.190 -27.724 1.00 55.53 155 SER A O 1
ATOM 1271 N N . GLU A 1 156 ? 5.709 14.110 -29.361 1.00 57.47 156 GLU A N 1
ATOM 1272 C CA . GLU A 1 156 ? 6.780 14.625 -28.486 1.00 57.47 156 GLU A CA 1
ATOM 1273 C C . GLU A 1 156 ? 6.325 15.826 -27.629 1.00 57.47 156 GLU A C 1
ATOM 1275 O O . GLU A 1 156 ? 6.986 16.176 -26.655 1.00 57.47 156 GLU A O 1
ATOM 1280 N N . ASP A 1 157 ? 5.163 16.410 -27.937 1.00 55.12 157 ASP A N 1
ATOM 1281 C CA . ASP A 1 157 ? 4.752 17.735 -27.466 1.00 55.12 157 ASP A CA 1
ATOM 1282 C C . ASP A 1 157 ? 3.824 17.743 -26.243 1.00 55.12 157 ASP A C 1
ATOM 1284 O O . ASP A 1 157 ? 3.344 18.811 -25.873 1.00 55.12 157 ASP A O 1
ATOM 1288 N N . ASN A 1 158 ? 3.523 16.610 -25.593 1.00 55.38 158 ASN A N 1
ATOM 1289 C CA . ASN A 1 158 ? 2.667 16.645 -24.398 1.00 55.38 158 ASN A CA 1
ATOM 1290 C C . ASN A 1 158 ? 3.498 16.945 -23.121 1.00 55.38 158 ASN A C 1
ATOM 1292 O O . ASN A 1 158 ? 4.215 16.066 -22.628 1.00 55.38 158 ASN A O 1
ATOM 1296 N N . PRO A 1 159 ? 3.395 18.167 -22.550 1.00 51.59 159 PRO A N 1
ATOM 1297 C CA . PRO A 1 159 ? 4.225 18.632 -21.440 1.00 51.59 159 PRO A CA 1
ATOM 1298 C C . PRO A 1 159 ? 4.010 17.854 -20.130 1.00 51.59 159 P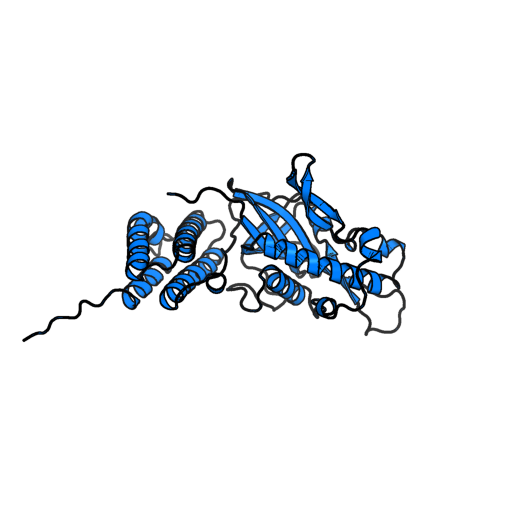RO A C 1
ATOM 1300 O O . PRO A 1 159 ? 4.922 17.800 -19.301 1.00 51.59 159 PRO A O 1
ATOM 1303 N N . GLU A 1 160 ? 2.853 17.209 -19.925 1.00 52.22 160 GLU A N 1
ATOM 1304 C CA . GLU A 1 160 ? 2.588 16.428 -18.703 1.00 52.22 160 GLU A CA 1
ATOM 1305 C C . GLU A 1 160 ? 3.486 15.187 -18.577 1.00 52.22 160 GLU A C 1
ATOM 1307 O O . GLU A 1 160 ? 3.753 14.715 -17.468 1.00 52.22 160 GLU A O 1
ATOM 1312 N N . TYR A 1 161 ? 4.019 14.688 -19.695 1.00 50.31 161 TYR A N 1
ATOM 1313 C CA . TYR A 1 161 ? 4.914 13.531 -19.729 1.00 50.31 161 TYR A CA 1
ATOM 1314 C C . TYR A 1 161 ? 6.356 13.840 -19.297 1.00 50.31 161 TYR A C 1
ATOM 1316 O O . TYR A 1 161 ? 7.141 12.916 -19.079 1.00 50.31 161 TYR A O 1
ATOM 1324 N N . PHE A 1 162 ? 6.706 15.117 -19.108 1.00 50.75 162 PHE A N 1
ATOM 1325 C CA . PHE A 1 162 ? 8.056 15.548 -18.724 1.00 50.75 162 PHE A CA 1
ATOM 1326 C C . PHE A 1 162 ? 8.255 15.737 -17.216 1.00 50.75 162 PHE A C 1
ATOM 1328 O O . PHE A 1 162 ? 9.356 16.094 -16.783 1.00 50.75 162 PHE A O 1
ATOM 1335 N N . LEU A 1 163 ? 7.244 15.466 -16.382 1.00 56.75 163 LEU A N 1
ATOM 1336 C CA . LEU A 1 163 ? 7.437 15.405 -14.932 1.00 56.75 163 LEU A CA 1
ATOM 1337 C C . LEU A 1 163 ? 8.304 14.191 -14.593 1.00 56.75 163 LEU A C 1
ATOM 1339 O O . LEU A 1 163 ? 7.780 13.124 -14.306 1.00 56.75 163 LEU A O 1
ATOM 1343 N N . ASN A 1 164 ? 9.631 14.349 -14.625 1.00 67.19 164 ASN A N 1
ATOM 1344 C CA . ASN A 1 164 ? 10.586 13.296 -14.292 1.00 67.19 164 ASN A CA 1
ATOM 1345 C C . ASN A 1 164 ? 10.375 12.857 -12.826 1.00 67.19 164 ASN A C 1
ATOM 1347 O O . ASN A 1 164 ? 10.800 13.559 -11.897 1.00 67.19 164 ASN A O 1
ATOM 1351 N N . PRO A 1 165 ? 9.733 11.702 -12.577 1.00 69.19 165 PRO A N 1
ATOM 1352 C CA . PRO A 1 165 ? 9.453 11.255 -11.218 1.00 69.19 165 PRO A CA 1
ATOM 1353 C C . PRO A 1 165 ? 10.707 10.663 -10.568 1.00 69.19 165 PRO A C 1
ATOM 1355 O O . PRO A 1 165 ? 10.735 10.459 -9.354 1.00 69.19 165 PRO A O 1
ATOM 1358 N N . LEU A 1 166 ? 11.762 10.433 -11.355 1.00 81.94 166 LEU A N 1
ATOM 1359 C CA . LEU A 1 166 ? 13.040 9.934 -10.885 1.00 81.94 166 LEU A CA 1
ATOM 1360 C C . LEU A 1 166 ? 13.746 11.032 -10.092 1.00 81.94 166 LEU A C 1
ATOM 1362 O O . LEU A 1 166 ? 14.112 12.086 -10.607 1.00 81.94 166 LEU A O 1
ATOM 1366 N N . THR A 1 167 ? 13.936 10.754 -8.813 1.00 83.00 167 THR A N 1
ATOM 1367 C CA . THR A 1 167 ? 14.621 11.632 -7.858 1.00 83.00 167 THR A CA 1
ATOM 1368 C C . THR A 1 167 ? 16.031 11.122 -7.589 1.00 83.00 167 THR A C 1
ATOM 1370 O O . THR A 1 167 ? 16.462 10.124 -8.167 1.00 83.00 167 THR A O 1
ATOM 1373 N N . ASN A 1 168 ? 16.756 11.766 -6.675 1.00 82.94 168 ASN A N 1
ATOM 1374 C CA . ASN A 1 168 ? 18.127 11.389 -6.331 1.00 82.94 168 ASN A CA 1
ATOM 1375 C C . ASN A 1 168 ? 18.234 9.950 -5.799 1.00 82.94 168 ASN A C 1
ATOM 1377 O O . ASN A 1 168 ? 19.178 9.246 -6.150 1.00 82.94 168 ASN A O 1
ATOM 1381 N N . THR A 1 169 ? 17.241 9.451 -5.053 1.00 88.00 169 THR A N 1
ATOM 1382 C CA . THR A 1 169 ? 17.275 8.090 -4.483 1.00 88.00 169 THR A CA 1
ATOM 1383 C C . THR A 1 169 ? 16.132 7.215 -5.002 1.00 88.00 169 THR A C 1
ATOM 1385 O O . THR A 1 169 ? 15.076 7.713 -5.406 1.00 88.00 169 THR A O 1
ATOM 1388 N N . CYS A 1 170 ? 16.314 5.890 -4.993 1.00 90.75 170 CYS A N 1
ATOM 1389 C CA . CYS A 1 170 ? 15.226 4.976 -5.346 1.00 90.75 170 CYS A CA 1
ATOM 1390 C C . CYS A 1 170 ? 14.081 5.035 -4.322 1.00 90.75 170 CYS A C 1
ATOM 1392 O O . CYS A 1 170 ? 12.929 4.948 -4.727 1.00 90.75 170 CYS A O 1
ATOM 1394 N N . ARG A 1 171 ? 14.351 5.334 -3.038 1.00 92.44 171 ARG A N 1
ATOM 1395 C CA . ARG A 1 171 ? 13.306 5.549 -2.017 1.00 92.44 171 ARG A CA 1
ATOM 1396 C C . ARG A 1 171 ? 12.382 6.717 -2.345 1.00 92.44 171 ARG A C 1
ATOM 1398 O O . ARG A 1 171 ? 11.171 6.536 -2.364 1.00 92.44 171 ARG A O 1
ATOM 1405 N N . HIS A 1 172 ? 12.929 7.892 -2.639 1.00 92.00 172 HIS A N 1
ATOM 1406 C CA . HIS A 1 172 ? 12.115 9.053 -3.005 1.00 92.00 172 HIS A CA 1
ATOM 1407 C C . HIS A 1 172 ? 11.342 8.815 -4.310 1.00 92.00 172 HIS A C 1
ATOM 1409 O O . HIS A 1 172 ? 10.187 9.214 -4.425 1.00 92.00 172 HIS A O 1
ATOM 1415 N N . THR A 1 173 ? 11.954 8.117 -5.270 1.00 92.88 173 THR A N 1
ATOM 1416 C CA . THR A 1 173 ? 11.294 7.750 -6.530 1.00 92.88 173 THR A CA 1
ATOM 1417 C C . THR A 1 173 ? 10.134 6.785 -6.286 1.00 92.88 173 THR A C 1
ATOM 1419 O O . THR A 1 173 ? 9.034 7.022 -6.771 1.00 92.88 173 THR A O 1
ATOM 1422 N N . ALA A 1 174 ? 10.340 5.746 -5.472 1.00 94.62 174 ALA A N 1
ATOM 1423 C CA . ALA A 1 174 ? 9.297 4.795 -5.110 1.00 94.62 174 ALA A CA 1
ATOM 1424 C C . ALA A 1 174 ? 8.138 5.480 -4.368 1.00 94.62 174 ALA A C 1
ATOM 1426 O O . ALA A 1 174 ? 6.982 5.211 -4.670 1.00 94.62 174 ALA A O 1
ATOM 1427 N N . LEU A 1 175 ? 8.418 6.423 -3.461 1.00 94.88 175 LEU A N 1
ATOM 1428 C CA . LEU A 1 175 ? 7.371 7.215 -2.803 1.00 94.88 175 LEU A CA 1
ATOM 1429 C C . LEU A 1 175 ? 6.586 8.087 -3.790 1.00 94.88 175 LEU A C 1
ATOM 1431 O O . LEU A 1 175 ? 5.365 8.151 -3.695 1.00 94.88 175 LEU A O 1
ATOM 1435 N N . ARG A 1 176 ? 7.254 8.703 -4.775 1.00 93.75 176 ARG A N 1
ATOM 1436 C CA . ARG A 1 176 ? 6.555 9.424 -5.850 1.00 93.75 176 ARG A CA 1
ATOM 1437 C C . ARG A 1 176 ? 5.682 8.494 -6.681 1.00 93.75 176 ARG A C 1
ATOM 1439 O O . ARG A 1 176 ? 4.571 8.876 -7.025 1.00 93.75 176 ARG A O 1
ATOM 1446 N N . PHE A 1 177 ? 6.142 7.279 -6.967 1.00 95.44 177 PHE A N 1
ATOM 1447 C CA . PHE A 1 177 ? 5.315 6.292 -7.652 1.00 95.44 177 PHE A CA 1
ATOM 1448 C C . PHE A 1 177 ? 4.103 5.868 -6.826 1.00 95.44 177 PHE A C 1
ATOM 1450 O O . PHE A 1 177 ? 3.016 5.776 -7.383 1.00 95.44 177 PHE A O 1
ATOM 1457 N N . VAL A 1 178 ? 4.253 5.686 -5.511 1.00 96.25 178 VAL A N 1
ATOM 1458 C CA . VAL A 1 178 ? 3.116 5.458 -4.606 1.00 96.25 178 VAL A CA 1
ATOM 1459 C C . VAL A 1 178 ? 2.127 6.623 -4.672 1.00 96.25 178 VAL A C 1
ATOM 1461 O O . VAL A 1 178 ? 0.926 6.393 -4.765 1.00 96.25 178 VAL A O 1
ATOM 1464 N N . ASP A 1 179 ? 2.607 7.864 -4.647 1.00 94.19 179 ASP A N 1
ATOM 1465 C CA . ASP A 1 179 ? 1.747 9.049 -4.723 1.00 94.19 179 ASP A CA 1
ATOM 1466 C C . ASP A 1 179 ? 1.001 9.132 -6.064 1.00 94.19 179 ASP A C 1
ATOM 1468 O O . ASP A 1 179 ? -0.210 9.358 -6.091 1.00 94.19 179 ASP A O 1
ATOM 1472 N N . MET A 1 180 ? 1.696 8.867 -7.175 1.00 93.00 180 MET A N 1
ATOM 1473 C CA . MET A 1 180 ? 1.096 8.784 -8.512 1.00 93.00 180 MET A CA 1
ATOM 1474 C C . MET A 1 180 ? 0.028 7.688 -8.578 1.00 93.00 180 MET A C 1
ATOM 1476 O O . MET A 1 180 ? -1.085 7.947 -9.021 1.00 93.00 180 MET A O 1
ATOM 1480 N N . ALA A 1 181 ? 0.348 6.490 -8.085 1.00 94.62 181 ALA A N 1
ATOM 1481 C CA . ALA A 1 181 ? -0.550 5.338 -8.056 1.00 94.62 181 ALA A CA 1
ATOM 1482 C C . ALA A 1 181 ? -1.773 5.536 -7.156 1.00 94.62 181 ALA A C 1
ATOM 1484 O O . ALA A 1 181 ? -2.771 4.851 -7.318 1.00 94.62 181 ALA A O 1
ATOM 1485 N N . ARG A 1 182 ? -1.705 6.446 -6.184 1.00 93.56 182 ARG A N 1
ATOM 1486 C CA . ARG A 1 182 ? -2.827 6.782 -5.298 1.00 93.56 182 ARG A CA 1
ATOM 1487 C C . ARG A 1 182 ? -3.589 8.023 -5.759 1.00 93.56 182 ARG A C 1
ATOM 1489 O O . ARG A 1 182 ? -4.527 8.427 -5.079 1.00 93.56 182 ARG A O 1
ATOM 1496 N N . GLY A 1 183 ? -3.147 8.668 -6.841 1.00 89.62 183 GLY A N 1
ATOM 1497 C CA . GLY A 1 183 ? -3.706 9.929 -7.327 1.00 89.62 183 GLY A CA 1
ATOM 1498 C C . GLY A 1 183 ? -3.535 11.106 -6.358 1.00 89.62 183 GLY A C 1
ATOM 1499 O O . GLY A 1 183 ? -4.292 12.068 -6.435 1.00 89.62 183 GLY A O 1
ATOM 1500 N N . ARG A 1 184 ? -2.587 11.043 -5.410 1.00 85.94 184 ARG A N 1
ATOM 1501 C CA . ARG A 1 184 ? -2.414 12.087 -4.386 1.00 85.94 184 ARG A CA 1
ATOM 1502 C C . ARG A 1 184 ? -1.009 12.124 -3.802 1.00 85.94 184 ARG A C 1
ATOM 1504 O O . ARG A 1 184 ? -0.388 11.088 -3.596 1.00 85.94 184 ARG A O 1
ATOM 1511 N N . GLN A 1 185 ? -0.553 13.319 -3.442 1.00 83.81 185 GLN A N 1
ATOM 1512 C CA . GLN A 1 185 ? 0.735 13.520 -2.776 1.00 83.81 185 GLN A CA 1
ATOM 1513 C C . GLN A 1 185 ? 0.616 13.469 -1.247 1.00 83.81 185 GLN A C 1
ATOM 1515 O O . GLN A 1 185 ? -0.427 13.793 -0.673 1.00 83.81 185 GLN A O 1
ATOM 1520 N N . GLY A 1 186 ? 1.717 13.138 -0.569 1.00 77.38 186 GLY A N 1
ATOM 1521 C CA . GLY A 1 186 ? 1.896 13.464 0.848 1.00 77.38 186 GLY A CA 1
ATOM 1522 C C . GLY A 1 186 ? 2.001 12.258 1.777 1.00 77.38 186 GLY A C 1
ATOM 1523 O O . GLY A 1 186 ? 2.799 11.358 1.556 1.00 77.38 186 GLY A O 1
ATOM 1524 N N . LYS A 1 187 ? 1.275 12.277 2.904 1.00 83.56 187 LYS A N 1
ATOM 1525 C CA . LYS A 1 187 ? 1.534 11.371 4.040 1.00 83.56 187 LYS A CA 1
ATOM 1526 C C . LYS A 1 187 ? 1.307 9.892 3.673 1.00 83.56 187 LYS A C 1
ATOM 1528 O O . LYS A 1 187 ? 0.184 9.458 3.409 1.00 83.56 187 LYS A O 1
ATOM 1533 N N . HIS A 1 188 ? 2.369 9.092 3.773 1.00 90.62 188 HIS A N 1
ATOM 1534 C CA . HIS A 1 188 ? 2.354 7.627 3.603 1.00 90.62 188 HIS A CA 1
ATOM 1535 C C . HIS A 1 188 ? 1.950 6.863 4.884 1.00 90.62 188 HIS A C 1
ATOM 1537 O O . HIS A 1 188 ? 1.866 5.634 4.904 1.00 90.62 188 HIS A O 1
ATOM 1543 N N . GLY A 1 189 ? 1.650 7.586 5.964 1.00 89.94 189 GLY A N 1
ATOM 1544 C CA . GLY A 1 189 ? 1.349 7.018 7.279 1.00 89.94 189 GLY A CA 1
ATOM 1545 C C . GLY A 1 189 ? 2.609 6.625 8.053 1.00 89.94 189 GLY A C 1
ATOM 1546 O O . GLY A 1 189 ? 3.730 6.923 7.650 1.00 89.94 189 GLY A O 1
ATOM 1547 N N . ASN A 1 190 ? 2.421 5.955 9.181 1.00 90.31 190 ASN A N 1
ATOM 1548 C CA . ASN A 1 190 ? 3.491 5.598 10.104 1.00 90.31 190 ASN A CA 1
ATOM 1549 C C . ASN A 1 190 ? 4.426 4.520 9.532 1.00 90.31 190 ASN A C 1
ATOM 1551 O O . ASN A 1 190 ? 4.029 3.709 8.695 1.00 90.31 190 ASN A O 1
ATOM 1555 N N . GLY A 1 191 ? 5.684 4.507 9.974 1.00 88.12 191 GLY A N 1
ATOM 1556 C CA . GLY A 1 191 ? 6.673 3.515 9.533 1.00 88.12 191 GLY A CA 1
ATOM 1557 C C . GLY A 1 191 ? 7.147 3.674 8.082 1.00 88.12 191 GLY A C 1
ATOM 1558 O O . GLY A 1 191 ? 7.929 2.858 7.610 1.00 88.12 191 GLY A O 1
ATOM 1559 N N . VAL A 1 192 ? 6.709 4.718 7.367 1.00 91.31 192 VAL A N 1
ATOM 1560 C CA . VAL A 1 192 ? 7.253 5.076 6.052 1.00 91.31 192 VAL A CA 1
ATOM 1561 C C . VAL A 1 192 ? 8.056 6.353 6.181 1.00 91.31 192 VAL A C 1
ATOM 1563 O O . VAL A 1 192 ? 7.522 7.407 6.514 1.00 91.31 192 VAL A O 1
ATOM 1566 N N . SER A 1 193 ? 9.346 6.243 5.891 1.00 88.75 193 SER A N 1
ATOM 1567 C CA . SER A 1 193 ? 10.270 7.366 5.860 1.00 88.75 193 SER A CA 1
ATOM 1568 C C . SER A 1 193 ? 10.803 7.569 4.446 1.00 88.75 193 SER A C 1
ATOM 1570 O O . SER A 1 193 ? 11.066 6.606 3.718 1.00 88.75 193 SER A O 1
ATOM 1572 N N . SER A 1 194 ? 11.003 8.832 4.072 1.00 85.12 194 SER A N 1
ATOM 1573 C CA . SER A 1 194 ? 11.779 9.202 2.884 1.00 85.12 194 SER A CA 1
ATOM 1574 C C . SER A 1 194 ? 13.273 8.916 3.059 1.00 85.12 194 SER A C 1
ATOM 1576 O O . SER A 1 194 ? 14.008 8.825 2.072 1.00 85.12 194 SER A O 1
ATOM 1578 N N . PHE A 1 195 ? 13.724 8.720 4.302 1.00 82.44 195 PHE A N 1
ATOM 1579 C CA . PHE A 1 195 ? 15.091 8.340 4.605 1.00 82.44 195 PHE A CA 1
ATOM 1580 C C . PHE A 1 195 ? 15.374 6.903 4.160 1.00 82.44 195 PHE A C 1
ATOM 1582 O O . PHE A 1 195 ? 14.641 5.967 4.474 1.00 82.44 195 PHE A O 1
ATOM 1589 N N . PHE A 1 196 ? 16.476 6.746 3.435 1.00 70.31 196 PHE A N 1
ATOM 1590 C CA . PHE A 1 196 ? 16.837 5.532 2.708 1.00 70.31 196 PHE A CA 1
ATOM 1591 C C . PHE A 1 196 ? 17.047 4.299 3.597 1.00 70.31 196 PHE A C 1
ATOM 1593 O O . PHE A 1 196 ? 16.717 3.193 3.192 1.00 70.31 196 PHE A O 1
ATOM 1600 N N . PHE A 1 197 ? 17.549 4.493 4.818 1.00 76.62 197 PHE A N 1
ATOM 1601 C CA . PHE A 1 197 ? 17.908 3.402 5.731 1.00 76.62 197 PHE A CA 1
ATOM 1602 C C . PHE A 1 197 ? 16.755 2.916 6.616 1.00 76.62 197 PHE A C 1
ATOM 1604 O O . PHE A 1 197 ? 16.931 2.008 7.421 1.00 76.62 197 PHE A O 1
ATOM 1611 N N . SER A 1 198 ? 15.576 3.530 6.510 1.00 84.44 198 SER A N 1
ATOM 1612 C CA . SER A 1 198 ? 14.398 3.092 7.252 1.00 84.44 198 SER A CA 1
ATOM 1613 C C . SER A 1 198 ? 13.550 2.215 6.344 1.00 84.44 198 SER A C 1
ATOM 1615 O O . SER A 1 198 ? 12.855 2.723 5.463 1.00 84.44 198 SER A O 1
ATOM 1617 N N . SER A 1 199 ? 13.619 0.899 6.540 1.00 88.19 199 SER A N 1
ATOM 1618 C CA . SER A 1 199 ? 12.793 -0.058 5.803 1.00 88.19 199 SER A CA 1
ATOM 1619 C C . SER A 1 199 ? 11.316 0.054 6.202 1.00 88.19 199 SER A C 1
ATOM 1621 O O . SER A 1 199 ? 11.006 0.457 7.326 1.00 88.19 199 SER A O 1
ATOM 1623 N N . PRO A 1 200 ? 10.383 -0.306 5.302 1.00 91.69 200 PRO A N 1
ATOM 1624 C CA . PRO A 1 200 ? 8.971 -0.406 5.657 1.00 91.69 200 PRO A CA 1
ATOM 1625 C C . PRO A 1 200 ? 8.712 -1.375 6.838 1.00 91.69 200 PRO A C 1
ATOM 1627 O O . PRO A 1 200 ? 9.537 -2.255 7.124 1.00 91.69 200 PRO A O 1
ATOM 1630 N N . PRO A 1 201 ? 7.576 -1.229 7.544 1.00 92.25 201 PRO A N 1
ATOM 1631 C CA . PRO A 1 201 ? 7.355 -1.871 8.838 1.00 92.25 201 PRO A CA 1
ATOM 1632 C C . PRO A 1 201 ? 6.897 -3.333 8.758 1.00 92.25 201 PRO A C 1
ATOM 1634 O O . PRO A 1 201 ? 7.031 -4.041 9.755 1.00 92.25 201 PRO A O 1
ATOM 1637 N N . LEU A 1 202 ? 6.401 -3.789 7.608 1.00 93.06 202 LEU A N 1
ATOM 1638 C CA . LEU A 1 202 ? 5.869 -5.141 7.418 1.00 93.06 202 LEU A CA 1
ATOM 1639 C C . LEU A 1 202 ? 6.825 -6.004 6.603 1.00 93.06 202 LEU A C 1
ATOM 1641 O O . LEU A 1 202 ? 7.708 -5.468 5.932 1.00 93.06 202 LEU A O 1
ATOM 1645 N N . SER A 1 203 ? 6.648 -7.320 6.641 1.00 91.69 203 SER A N 1
ATOM 1646 C CA . SER A 1 203 ? 7.461 -8.297 5.923 1.00 91.69 203 SER A CA 1
ATOM 1647 C C . SER A 1 203 ? 6.612 -9.264 5.103 1.00 91.69 203 SER A C 1
ATOM 1649 O O . SER A 1 203 ? 5.592 -9.774 5.545 1.00 91.69 203 SER A O 1
ATOM 1651 N N . ALA A 1 204 ? 7.034 -9.520 3.871 1.00 90.62 204 ALA A N 1
ATOM 1652 C CA . ALA A 1 204 ? 6.369 -10.457 2.977 1.00 90.62 204 ALA A CA 1
ATOM 1653 C C . ALA A 1 204 ? 7.407 -11.303 2.247 1.00 90.62 204 ALA A C 1
ATOM 1655 O O . ALA A 1 204 ? 8.549 -10.882 2.060 1.00 90.62 204 ALA A O 1
ATOM 1656 N N . ARG A 1 205 ? 6.999 -12.497 1.814 1.00 88.94 205 ARG A N 1
ATOM 1657 C CA . ARG A 1 205 ? 7.828 -13.371 0.986 1.00 88.94 205 ARG A CA 1
ATOM 1658 C C . ARG A 1 205 ? 7.102 -13.705 -0.306 1.00 88.94 205 ARG A C 1
ATOM 1660 O O . ARG A 1 205 ? 6.056 -14.353 -0.280 1.00 88.94 205 ARG A O 1
ATOM 1667 N N . PHE A 1 206 ? 7.676 -13.279 -1.420 1.00 84.50 206 PHE A N 1
ATOM 1668 C CA . PHE A 1 206 ? 7.144 -13.530 -2.751 1.00 84.50 206 PHE A CA 1
ATOM 1669 C C . PHE A 1 206 ? 7.904 -14.667 -3.428 1.00 84.50 206 PHE A C 1
ATOM 1671 O O . PHE A 1 206 ? 9.107 -14.801 -3.231 1.00 84.50 206 PHE A O 1
ATOM 1678 N N . SER A 1 207 ? 7.204 -15.466 -4.225 1.00 83.62 207 SER A N 1
ATOM 1679 C CA . SER A 1 207 ? 7.778 -16.445 -5.151 1.00 83.62 207 SER A CA 1
ATOM 1680 C C . SER A 1 207 ? 6.928 -16.481 -6.395 1.00 83.62 207 SER A C 1
ATOM 1682 O O . SER A 1 207 ? 5.706 -16.596 -6.284 1.00 83.62 207 SER A O 1
ATOM 1684 N N . LYS A 1 208 ? 7.568 -16.388 -7.566 1.00 79.81 208 LYS A N 1
ATOM 1685 C CA . LYS A 1 208 ? 6.900 -16.508 -8.868 1.00 79.81 208 LYS A CA 1
ATOM 1686 C C . LYS A 1 208 ? 5.570 -15.761 -8.880 1.00 79.81 208 LYS A C 1
ATOM 1688 O O . LYS A 1 208 ? 4.516 -16.366 -9.062 1.00 79.81 208 LYS A O 1
ATOM 1693 N N . GLU A 1 209 ? 5.622 -14.447 -8.660 1.00 73.81 209 GLU A N 1
ATOM 1694 C CA . GLU A 1 209 ? 4.450 -13.563 -8.816 1.00 73.81 209 GLU A CA 1
ATOM 1695 C C . GLU A 1 209 ? 3.412 -13.655 -7.687 1.00 73.81 209 GLU A C 1
ATOM 1697 O O . GLU A 1 209 ? 2.443 -12.897 -7.679 1.00 73.81 209 GLU A O 1
ATOM 1702 N N . ARG A 1 210 ? 3.599 -14.562 -6.726 1.00 80.50 210 ARG A N 1
ATOM 1703 C CA . ARG A 1 210 ? 2.625 -14.860 -5.676 1.00 80.50 210 ARG A CA 1
ATOM 1704 C C . ARG A 1 210 ? 3.225 -14.691 -4.296 1.00 80.50 210 ARG A C 1
ATOM 1706 O O . ARG A 1 210 ? 4.426 -14.843 -4.078 1.00 80.50 210 ARG A O 1
ATOM 1713 N N . LEU A 1 211 ? 2.363 -14.389 -3.340 1.00 82.44 211 LEU A N 1
ATOM 1714 C CA . LEU A 1 211 ? 2.723 -14.394 -1.932 1.00 82.44 211 LEU A CA 1
ATOM 1715 C C . LEU A 1 211 ? 2.747 -15.840 -1.408 1.00 82.44 211 LEU A C 1
ATOM 1717 O O . LEU A 1 211 ? 1.760 -16.556 -1.536 1.00 82.44 211 LEU A O 1
ATOM 1721 N N . ILE A 1 212 ? 3.866 -16.271 -0.815 1.00 77.69 212 ILE A N 1
ATOM 1722 C CA . ILE A 1 212 ? 4.029 -17.654 -0.316 1.00 77.69 212 ILE A CA 1
ATOM 1723 C C . ILE A 1 212 ? 3.286 -17.861 1.013 1.00 77.69 212 ILE A C 1
ATOM 1725 O O . ILE A 1 212 ? 2.861 -18.967 1.331 1.00 77.69 212 ILE A O 1
ATOM 1729 N N . MET A 1 213 ? 3.127 -16.795 1.800 1.00 68.25 213 MET A N 1
ATOM 1730 C CA . MET A 1 213 ? 2.452 -16.825 3.099 1.00 68.25 213 MET A CA 1
ATOM 1731 C C . MET A 1 213 ? 1.445 -15.672 3.173 1.00 68.25 213 MET A C 1
ATOM 1733 O O . MET A 1 213 ? 1.823 -14.563 3.550 1.00 68.25 213 MET A O 1
ATOM 1737 N N . PRO A 1 214 ? 0.179 -15.892 2.770 1.00 60.53 214 PRO A N 1
ATOM 1738 C CA . PRO A 1 214 ? -0.832 -14.837 2.745 1.00 60.53 214 PRO A CA 1
ATOM 1739 C C . PRO A 1 214 ? -1.292 -14.396 4.134 1.00 60.53 214 PRO A C 1
ATOM 1741 O O . PRO A 1 214 ? -1.731 -13.256 4.301 1.00 60.53 214 PRO A O 1
ATOM 1744 N N . VAL A 1 215 ? -1.149 -15.267 5.141 1.00 63.47 215 VAL A N 1
ATOM 1745 C CA . VAL A 1 215 ? -1.410 -14.928 6.544 1.00 63.47 215 VAL A CA 1
ATOM 1746 C C . VAL A 1 215 ? -0.391 -13.873 6.959 1.00 63.47 215 VAL A C 1
ATOM 1748 O O . VAL A 1 215 ? 0.763 -14.199 7.214 1.00 63.47 215 VAL A O 1
ATOM 1751 N N . GLY A 1 216 ? -0.781 -12.602 6.934 1.00 74.31 216 GLY A N 1
ATOM 1752 C CA . GLY A 1 216 ? 0.199 -11.533 7.122 1.00 74.31 216 GLY A CA 1
ATOM 1753 C C . GLY A 1 216 ? -0.013 -10.300 6.262 1.00 74.31 216 GLY A C 1
ATOM 1754 O O . GLY A 1 216 ? 0.422 -9.224 6.656 1.00 74.31 216 GLY A O 1
ATOM 1755 N N . PHE A 1 217 ? -0.655 -10.420 5.093 1.00 90.06 217 PHE A N 1
ATOM 1756 C CA . PHE A 1 217 ? -0.599 -9.323 4.125 1.00 90.06 217 PHE A CA 1
ATOM 1757 C C . PHE A 1 217 ? -1.596 -8.203 4.423 1.00 90.06 217 PHE A C 1
ATOM 1759 O O . PHE A 1 217 ? -2.790 -8.304 4.133 1.00 90.06 217 PHE A O 1
ATOM 1766 N N . PHE A 1 218 ? -1.099 -7.110 4.996 1.00 94.25 218 PHE A N 1
ATOM 1767 C CA . PHE A 1 218 ? -1.912 -5.954 5.343 1.00 94.25 218 PHE A CA 1
ATOM 1768 C C . PHE A 1 218 ? -1.953 -4.938 4.203 1.00 94.25 218 PHE A C 1
ATOM 1770 O O . PHE A 1 218 ? -0.938 -4.347 3.830 1.00 94.25 218 PHE A O 1
ATOM 1777 N N . VAL A 1 219 ? -3.164 -4.664 3.720 1.00 95.50 219 VAL A N 1
ATOM 1778 C CA . VAL A 1 219 ? -3.456 -3.579 2.777 1.00 95.50 219 VAL A CA 1
ATOM 1779 C C . VAL A 1 219 ? -4.328 -2.555 3.488 1.00 95.50 219 VAL A C 1
ATOM 1781 O O . VAL A 1 219 ? -5.470 -2.855 3.855 1.00 95.50 219 VAL A O 1
ATOM 1784 N N . LEU A 1 220 ? -3.793 -1.352 3.708 1.00 96.38 220 LEU A N 1
ATOM 1785 C CA . LEU A 1 220 ? -4.589 -0.247 4.243 1.00 96.38 220 LEU A CA 1
ATOM 1786 C C . LEU A 1 220 ? -5.684 0.122 3.239 1.00 96.38 220 LEU A C 1
ATOM 1788 O O . LEU A 1 220 ? -5.370 0.190 2.054 1.00 96.38 220 LEU A O 1
ATOM 1792 N N . PRO A 1 221 ? -6.929 0.380 3.678 1.00 95.75 221 PRO A N 1
ATOM 1793 C CA . PRO A 1 221 ? -8.006 0.749 2.766 1.00 95.75 221 PRO A CA 1
ATOM 1794 C C . PRO A 1 221 ? -7.718 2.091 2.081 1.00 95.75 221 PRO A C 1
ATOM 1796 O O . PRO A 1 221 ? -6.718 2.764 2.364 1.00 95.75 221 PRO A O 1
ATOM 1799 N N . LEU A 1 222 ? -8.617 2.509 1.188 1.00 93.81 222 LEU A N 1
ATOM 1800 C CA . LEU A 1 222 ? -8.589 3.879 0.700 1.00 93.81 222 LEU A CA 1
ATOM 1801 C C . LEU A 1 222 ? -8.650 4.851 1.893 1.00 93.81 222 LEU A C 1
ATOM 1803 O O . LEU A 1 222 ? -9.247 4.548 2.920 1.00 93.81 222 LEU A O 1
ATOM 1807 N N . PRO A 1 223 ? -7.968 5.993 1.809 1.00 93.31 223 PRO A N 1
ATOM 1808 C CA . PRO A 1 223 ? -7.901 6.972 2.884 1.00 93.31 223 PRO A CA 1
ATOM 1809 C C . PRO A 1 223 ? -9.190 7.805 2.968 1.00 93.31 223 PRO A C 1
ATOM 1811 O O . PRO A 1 223 ? -9.842 7.993 1.947 1.00 93.31 223 PRO A O 1
ATOM 1814 N N . PRO A 1 224 ? -9.504 8.438 4.118 1.00 93.62 224 PRO A N 1
ATOM 1815 C CA . PRO A 1 224 ? -10.755 9.191 4.290 1.00 93.62 224 PRO A CA 1
ATOM 1816 C C . PRO A 1 224 ? -10.974 10.302 3.259 1.00 93.62 224 PRO A C 1
ATOM 1818 O O . PRO A 1 224 ? -12.102 10.615 2.908 1.00 93.62 224 PRO A O 1
ATOM 1821 N N . ASP A 1 225 ? -9.891 10.900 2.761 1.00 91.44 225 ASP A N 1
ATOM 1822 C CA . ASP A 1 225 ? -9.967 11.979 1.775 1.00 91.44 225 ASP A CA 1
ATOM 1823 C C . ASP A 1 225 ? -10.284 11.493 0.350 1.00 91.44 225 ASP A C 1
ATOM 1825 O O . ASP A 1 225 ? -10.493 12.322 -0.525 1.00 91.44 225 ASP A O 1
ATOM 1829 N N . ALA A 1 226 ? -10.339 10.177 0.118 1.00 90.25 226 ALA A N 1
ATOM 1830 C CA . ALA A 1 226 ? -10.829 9.592 -1.132 1.00 90.25 226 ALA A CA 1
ATOM 1831 C C . ALA A 1 226 ? -12.366 9.506 -1.193 1.00 90.25 226 ALA A C 1
ATOM 1833 O O . ALA A 1 226 ? -12.910 9.156 -2.235 1.00 90.25 226 ALA A O 1
ATOM 1834 N N . PHE A 1 227 ? -13.057 9.819 -0.092 1.00 91.50 227 PHE A N 1
ATOM 1835 C CA . PHE A 1 227 ? -14.507 9.720 0.030 1.00 91.50 227 PHE A CA 1
ATOM 1836 C C . PHE A 1 227 ? -15.146 11.100 0.241 1.00 91.50 227 PHE A C 1
ATOM 1838 O O . PHE A 1 227 ? -14.556 12.016 0.838 1.00 91.50 227 PHE A O 1
ATOM 1845 N N . HIS A 1 228 ? -16.389 11.232 -0.218 1.00 91.75 228 HIS A N 1
ATOM 1846 C CA . HIS A 1 228 ? -17.224 12.414 -0.014 1.00 91.75 228 HIS A CA 1
ATOM 1847 C C . HIS A 1 228 ? -17.872 12.356 1.375 1.00 91.75 228 HIS A C 1
ATOM 1849 O O . HIS A 1 228 ? -19.017 11.955 1.524 1.00 91.75 228 HIS A O 1
ATOM 1855 N N . LEU A 1 229 ? -17.096 12.713 2.400 1.00 92.00 229 LEU A N 1
ATOM 1856 C CA . LEU A 1 229 ? -17.526 12.719 3.802 1.00 92.00 229 LEU A CA 1
ATOM 1857 C C . LEU A 1 229 ? -17.714 14.150 4.306 1.00 92.00 229 LEU A C 1
ATOM 1859 O O . LEU A 1 229 ? -16.878 15.016 4.005 1.00 92.00 229 LEU A O 1
ATOM 1863 N N . ASN A 1 230 ? -18.732 14.373 5.138 1.00 92.56 230 ASN A N 1
ATOM 1864 C CA . ASN A 1 230 ? -18.838 15.603 5.925 1.00 92.56 230 ASN A CA 1
ATOM 1865 C C . ASN A 1 230 ? -17.725 15.667 6.999 1.00 92.56 230 ASN A C 1
ATOM 1867 O O . ASN A 1 230 ? -16.969 14.709 7.192 1.00 92.56 230 ASN A O 1
ATOM 1871 N N . ASP A 1 231 ? -17.576 16.798 7.689 1.00 94.00 231 ASP A N 1
ATOM 1872 C CA . ASP A 1 231 ? -16.453 17.012 8.616 1.00 94.00 231 ASP A CA 1
ATOM 1873 C C . ASP A 1 231 ? -16.445 16.054 9.821 1.00 94.00 231 ASP A C 1
ATOM 1875 O O . ASP A 1 231 ? -15.375 15.621 10.275 1.00 94.00 231 ASP A O 1
ATOM 1879 N N . GLU A 1 232 ? -17.621 15.677 10.319 1.00 94.31 232 GLU A N 1
ATOM 1880 C CA . GLU A 1 232 ? -17.781 14.763 11.453 1.00 94.31 232 GLU A CA 1
ATOM 1881 C C . GLU A 1 232 ? -17.431 13.326 11.049 1.00 94.31 232 GLU A C 1
ATOM 1883 O O . GLU A 1 232 ? -16.534 12.712 11.636 1.00 94.31 232 GLU A O 1
ATOM 1888 N N . GLN A 1 233 ? -18.021 12.834 9.958 1.00 94.12 233 GLN A N 1
ATOM 1889 C CA . GLN A 1 233 ? -17.703 11.534 9.359 1.00 94.12 233 GLN A CA 1
ATOM 1890 C C . GLN A 1 233 ? -16.215 11.434 9.010 1.00 94.12 233 GLN A C 1
ATOM 1892 O O . GLN A 1 233 ? -15.551 10.442 9.317 1.00 94.12 233 GLN A O 1
ATOM 1897 N N . ARG A 1 234 ? -15.644 12.488 8.418 1.00 95.44 234 ARG A N 1
ATOM 1898 C CA . ARG A 1 234 ? -14.218 12.555 8.076 1.00 95.44 234 ARG A CA 1
ATOM 1899 C C . ARG A 1 234 ? -13.337 12.478 9.318 1.00 95.44 234 ARG A C 1
ATOM 1901 O O . ARG A 1 234 ? -12.255 11.891 9.258 1.00 95.44 234 ARG A O 1
ATOM 1908 N N . THR A 1 235 ? -13.768 13.060 10.434 1.00 96.31 235 THR A N 1
ATOM 1909 C CA . THR A 1 235 ? -13.058 12.984 11.716 1.00 96.31 235 THR A CA 1
ATOM 1910 C C . THR A 1 235 ? -13.030 11.549 12.239 1.00 96.31 235 THR A C 1
ATOM 1912 O O . THR A 1 235 ? -11.945 11.040 12.540 1.00 96.31 235 THR A O 1
ATOM 1915 N N . ILE A 1 236 ? -14.185 10.881 12.274 1.00 96.88 236 ILE A N 1
ATOM 1916 C CA . ILE A 1 236 ? -14.321 9.474 12.679 1.00 96.88 236 ILE A CA 1
ATOM 1917 C C . ILE A 1 236 ? -13.461 8.577 11.779 1.00 96.88 236 ILE A C 1
ATOM 1919 O O . ILE A 1 236 ? -12.592 7.841 12.257 1.00 96.88 236 ILE A O 1
ATOM 1923 N N . ALA A 1 237 ? -13.617 8.707 10.460 1.00 96.69 237 ALA A N 1
ATOM 1924 C CA . ALA A 1 237 ? -12.864 7.947 9.470 1.00 96.69 237 ALA A CA 1
ATOM 1925 C C . ALA A 1 237 ? -11.346 8.161 9.618 1.00 96.69 237 ALA A C 1
ATOM 1927 O O . ALA A 1 237 ? -10.566 7.213 9.515 1.00 96.69 237 ALA A O 1
ATOM 1928 N N . LYS A 1 238 ? -10.890 9.387 9.918 1.00 96.69 238 LYS A N 1
ATOM 1929 C CA . LYS A 1 238 ? -9.471 9.671 10.199 1.00 96.69 238 LYS A CA 1
ATOM 1930 C C . LYS A 1 238 ? -8.978 8.987 11.473 1.00 96.69 238 LYS A C 1
ATOM 1932 O O . LYS A 1 238 ? -7.829 8.540 11.478 1.00 96.69 238 LYS A O 1
ATOM 1937 N N . ALA A 1 239 ? -9.789 8.896 12.526 1.00 97.69 239 ALA A N 1
ATOM 1938 C CA . ALA A 1 239 ? -9.419 8.187 13.752 1.00 97.69 239 ALA A CA 1
ATOM 1939 C C . ALA A 1 239 ? -9.242 6.682 13.487 1.00 97.69 239 ALA A C 1
ATOM 1941 O O . ALA A 1 239 ? -8.164 6.135 13.745 1.00 97.69 239 ALA A O 1
ATOM 1942 N N . LEU A 1 240 ? -10.236 6.058 12.847 1.00 97.69 240 LEU A N 1
ATOM 1943 C CA . LEU A 1 240 ? -10.210 4.647 12.452 1.00 97.69 240 LEU A CA 1
ATOM 1944 C C . LEU A 1 240 ? -9.024 4.332 11.532 1.00 97.69 240 LEU A C 1
ATOM 1946 O O . LEU A 1 240 ? -8.234 3.429 11.812 1.00 97.69 240 LEU A O 1
ATOM 1950 N N . TYR A 1 241 ? -8.824 5.130 10.481 1.00 96.94 241 TYR A N 1
ATOM 1951 C CA . TYR A 1 241 ? -7.721 4.940 9.539 1.00 96.94 241 TYR A CA 1
ATOM 1952 C C . TYR A 1 241 ? -6.349 5.055 10.219 1.00 96.94 241 TYR A C 1
ATOM 1954 O O . TYR A 1 241 ? -5.456 4.236 9.991 1.00 96.94 241 TYR A O 1
ATOM 1962 N N . ARG A 1 242 ? -6.158 6.047 11.103 1.00 96.44 242 ARG A N 1
ATOM 1963 C CA . ARG A 1 242 ? -4.920 6.176 11.896 1.00 96.44 242 ARG A CA 1
ATOM 1964 C C . ARG A 1 242 ? -4.697 4.960 12.786 1.00 96.44 242 ARG A C 1
ATOM 1966 O O . ARG A 1 242 ? -3.548 4.579 13.014 1.00 96.44 242 ARG A O 1
ATOM 1973 N N . ARG A 1 243 ? -5.767 4.366 13.315 1.00 96.38 243 ARG A N 1
ATOM 1974 C CA . ARG A 1 243 ? -5.668 3.171 14.147 1.00 96.38 243 ARG A CA 1
ATOM 1975 C C . ARG A 1 243 ? -5.296 1.938 13.331 1.00 96.38 243 ARG A C 1
ATOM 1977 O O . ARG A 1 243 ? -4.402 1.217 13.772 1.00 96.38 243 ARG A O 1
ATOM 1984 N N . LEU A 1 244 ? -5.889 1.747 12.150 1.00 96.88 244 LEU A N 1
ATOM 1985 C CA . LEU A 1 244 ? -5.495 0.706 11.191 1.00 96.88 244 LEU A CA 1
ATOM 1986 C C . LEU A 1 244 ? -4.000 0.792 10.871 1.00 96.88 244 LEU A C 1
ATOM 1988 O O . LEU A 1 244 ? -3.271 -0.182 11.034 1.00 96.88 244 LEU A O 1
ATOM 1992 N N . ASP A 1 245 ? -3.528 1.992 10.536 1.00 95.81 245 ASP A N 1
ATOM 1993 C CA . ASP A 1 245 ? -2.122 2.267 10.232 1.00 95.81 245 ASP A CA 1
ATOM 1994 C C . ASP A 1 245 ? -1.170 1.984 11.409 1.00 95.81 245 ASP A C 1
ATOM 1996 O O . ASP A 1 245 ? -0.025 1.585 11.216 1.00 95.81 245 ASP A O 1
ATOM 2000 N N . LYS A 1 246 ? -1.632 2.160 12.652 1.00 95.00 246 LYS A N 1
ATOM 2001 C CA . LYS A 1 246 ? -0.850 1.823 13.852 1.00 95.00 246 LYS A CA 1
ATOM 2002 C C . LYS A 1 246 ? -0.855 0.330 14.168 1.00 95.00 246 LYS A C 1
ATOM 2004 O O . LYS A 1 246 ? 0.167 -0.193 14.603 1.00 95.00 246 LYS A O 1
ATOM 2009 N N . ILE A 1 247 ? -1.991 -0.345 13.995 1.00 92.94 247 ILE A N 1
ATOM 2010 C CA . ILE A 1 247 ? -2.174 -1.747 14.394 1.00 92.94 247 ILE A CA 1
ATOM 2011 C C . ILE A 1 247 ? -1.223 -2.675 13.649 1.00 92.94 247 ILE A C 1
ATOM 2013 O O . ILE A 1 247 ? -0.623 -3.543 14.284 1.00 92.94 247 ILE A O 1
ATOM 2017 N N . ILE A 1 248 ? -1.047 -2.448 12.348 1.00 91.50 248 ILE A N 1
ATOM 2018 C CA . ILE A 1 248 ? -0.194 -3.278 11.491 1.00 91.50 248 ILE A CA 1
ATOM 2019 C C . ILE A 1 248 ? 1.274 -3.286 11.951 1.00 91.50 248 ILE A C 1
ATOM 2021 O O . ILE A 1 248 ? 1.987 -4.248 11.710 1.00 91.50 248 ILE A O 1
ATOM 2025 N N . MET A 1 249 ? 1.727 -2.266 12.688 1.00 89.31 249 MET A N 1
ATOM 2026 C CA . MET A 1 249 ? 3.119 -2.161 13.145 1.00 89.31 249 MET A CA 1
ATOM 2027 C C . MET A 1 249 ? 3.405 -2.841 14.493 1.00 89.31 249 MET A C 1
ATOM 2029 O O . MET A 1 249 ? 4.555 -2.860 14.920 1.00 89.31 249 MET A O 1
ATOM 2033 N N . LEU A 1 250 ? 2.392 -3.330 15.218 1.00 84.56 250 LEU A N 1
ATOM 2034 C CA . LEU A 1 250 ? 2.585 -3.792 16.600 1.00 84.56 250 LEU A CA 1
ATOM 2035 C C . LEU A 1 250 ? 3.201 -5.193 16.670 1.00 84.56 250 LEU A C 1
ATOM 2037 O O . LEU A 1 250 ? 4.208 -5.385 17.341 1.00 84.56 250 LEU A O 1
ATOM 2041 N N . GLN A 1 251 ? 2.562 -6.170 16.023 1.00 84.62 251 GLN A N 1
ATOM 2042 C CA . GLN A 1 251 ? 2.988 -7.572 15.971 1.00 84.62 251 GLN A CA 1
ATOM 2043 C C . GLN A 1 251 ? 2.368 -8.211 14.726 1.00 84.62 251 GLN A C 1
ATOM 2045 O O . GLN A 1 251 ? 1.247 -8.718 14.798 1.00 84.62 251 GLN A O 1
ATOM 2050 N N . GLU A 1 252 ? 3.075 -8.130 13.598 1.00 85.69 252 GLU A N 1
ATOM 2051 C CA . GLU A 1 252 ? 2.603 -8.577 12.278 1.00 85.69 252 GLU A CA 1
ATOM 2052 C C . GLU A 1 252 ? 2.077 -10.018 12.310 1.00 85.69 252 GLU A C 1
ATOM 2054 O O . GLU A 1 252 ? 0.956 -10.253 11.896 1.00 85.69 252 GLU A O 1
ATOM 2059 N N . ASN A 1 253 ? 2.814 -10.948 12.923 1.00 86.75 253 ASN A N 1
ATOM 2060 C CA . ASN A 1 253 ? 2.470 -12.377 12.922 1.00 86.75 253 ASN A CA 1
ATOM 2061 C C . ASN A 1 253 ? 1.451 -12.793 14.001 1.00 86.75 253 ASN A C 1
ATOM 2063 O O . ASN A 1 253 ? 1.214 -13.984 14.192 1.00 86.75 253 ASN A O 1
ATOM 2067 N N . ASN A 1 254 ? 0.893 -11.852 14.771 1.00 89.25 254 ASN A N 1
ATOM 2068 C CA . ASN A 1 254 ? -0.076 -12.184 15.816 1.00 89.25 254 ASN A CA 1
ATOM 2069 C C . ASN A 1 254 ? -1.491 -12.273 15.203 1.00 89.25 254 ASN A C 1
ATOM 2071 O O . ASN A 1 254 ? -1.962 -11.257 14.683 1.00 89.25 254 ASN A O 1
ATOM 2075 N N . PRO A 1 255 ? -2.208 -13.411 15.313 1.00 90.88 255 PRO A N 1
ATOM 2076 C CA . PRO A 1 255 ? -3.574 -13.553 14.794 1.00 90.88 255 PRO A CA 1
ATOM 2077 C C . PRO A 1 255 ? -4.525 -12.456 15.286 1.00 90.88 255 PRO A C 1
ATOM 2079 O O . PRO A 1 255 ? -5.271 -11.878 14.505 1.00 90.88 255 PRO A O 1
ATOM 2082 N N . LEU A 1 256 ? -4.393 -12.034 16.547 1.00 91.56 256 LEU A N 1
ATOM 2083 C CA . LEU A 1 256 ? -5.201 -10.951 17.102 1.00 91.56 256 LEU A CA 1
ATOM 2084 C C . LEU A 1 256 ? -4.936 -9.600 16.414 1.00 91.56 256 LEU A C 1
ATOM 2086 O O . LEU A 1 256 ? -5.812 -8.738 16.376 1.00 91.56 256 LEU A O 1
ATOM 2090 N N . THR A 1 257 ? -3.730 -9.369 15.882 1.00 92.38 257 THR A N 1
ATOM 2091 C CA . THR A 1 257 ? -3.455 -8.186 15.051 1.00 92.38 257 THR A CA 1
ATOM 2092 C C . THR A 1 257 ? -4.265 -8.234 13.766 1.00 92.38 257 THR A C 1
ATOM 2094 O O . THR A 1 257 ? -4.855 -7.214 13.413 1.00 92.38 257 THR A O 1
ATOM 2097 N N . HIS A 1 258 ? -4.319 -9.395 13.114 1.00 91.50 258 HIS A N 1
ATOM 2098 C CA . HIS A 1 258 ? -5.113 -9.606 11.908 1.00 91.50 258 HIS A CA 1
ATOM 2099 C C . HIS A 1 258 ? -6.598 -9.416 12.169 1.00 91.50 258 HIS A C 1
ATOM 2101 O O . HIS A 1 258 ? -7.223 -8.611 11.483 1.00 91.50 258 HIS A O 1
ATOM 2107 N N . ASP A 1 259 ? -7.134 -10.065 13.198 1.00 93.00 259 ASP A N 1
ATOM 2108 C CA . ASP A 1 259 ? -8.557 -9.988 13.526 1.00 93.00 259 ASP A CA 1
ATOM 2109 C C . ASP A 1 259 ? -8.962 -8.547 13.848 1.00 93.00 259 ASP A C 1
ATOM 2111 O O . ASP A 1 259 ? -9.929 -8.023 13.296 1.00 93.00 259 ASP A O 1
ATOM 2115 N N . LYS A 1 260 ? -8.157 -7.844 14.661 1.00 94.62 260 LYS A N 1
ATOM 2116 C CA . LYS A 1 260 ? -8.387 -6.424 14.975 1.00 94.62 260 LYS A CA 1
ATOM 2117 C C . LYS A 1 260 ? -8.305 -5.533 13.748 1.00 94.62 260 LYS A C 1
ATOM 2119 O O . LYS A 1 260 ? -9.078 -4.586 13.638 1.00 94.62 260 LYS A O 1
ATOM 2124 N N . PHE A 1 261 ? -7.334 -5.781 12.874 1.00 95.25 261 PHE A N 1
ATOM 2125 C CA . PHE A 1 261 ? -7.177 -5.013 11.650 1.00 95.25 261 PHE A CA 1
ATOM 2126 C C . PHE A 1 261 ? -8.374 -5.217 10.724 1.00 95.25 261 PHE A C 1
ATOM 2128 O O . PHE A 1 261 ? -8.961 -4.234 10.290 1.00 95.25 261 PHE A O 1
ATOM 2135 N N . ASN A 1 262 ? -8.755 -6.468 10.467 1.00 93.94 262 ASN A N 1
ATOM 2136 C CA . ASN A 1 262 ? -9.863 -6.807 9.582 1.00 93.94 262 ASN A CA 1
ATOM 2137 C C . ASN A 1 262 ? -11.186 -6.264 10.130 1.00 93.94 262 ASN A C 1
ATOM 2139 O O . ASN A 1 262 ? -11.882 -5.567 9.404 1.00 93.94 262 ASN A O 1
ATOM 2143 N N . GLY A 1 263 ? -11.478 -6.468 11.419 1.00 94.75 263 GLY A N 1
ATOM 2144 C CA . GLY A 1 263 ? -12.692 -5.938 12.041 1.00 94.75 263 GLY A CA 1
ATOM 2145 C C . GLY A 1 263 ? -12.790 -4.411 11.940 1.00 94.75 263 GLY A C 1
ATOM 2146 O O . GLY A 1 263 ? -13.812 -3.880 11.508 1.00 94.75 263 GLY A O 1
ATOM 2147 N N . LEU A 1 264 ? -11.710 -3.691 12.268 1.00 96.50 264 LEU A N 1
ATOM 2148 C CA . LEU A 1 264 ? -11.687 -2.230 12.131 1.00 96.50 264 LEU A CA 1
ATOM 2149 C C . LEU A 1 264 ? -11.730 -1.768 10.673 1.00 96.50 264 LEU A C 1
ATOM 2151 O O . LEU A 1 264 ? -12.265 -0.697 10.398 1.00 96.50 264 LEU A O 1
ATOM 2155 N N . LYS A 1 265 ? -11.157 -2.539 9.743 1.00 96.12 265 LYS A N 1
ATOM 2156 C CA . LYS A 1 265 ? -11.185 -2.231 8.312 1.00 96.12 265 LYS A CA 1
ATOM 2157 C C . LYS A 1 265 ? -12.611 -2.353 7.782 1.00 96.12 265 LYS A C 1
ATOM 2159 O O . LYS A 1 265 ? -13.051 -1.437 7.098 1.00 96.12 265 LYS A O 1
ATOM 2164 N N . SER A 1 266 ? -13.344 -3.392 8.181 1.00 94.88 266 SER A N 1
ATOM 2165 C CA . SER A 1 266 ? -14.763 -3.553 7.854 1.00 94.88 266 SER A CA 1
ATOM 2166 C C . SER A 1 266 ? -15.613 -2.407 8.408 1.00 94.88 266 SER A C 1
ATOM 2168 O O . SER A 1 266 ? -16.414 -1.842 7.669 1.00 94.88 266 SER A O 1
ATOM 2170 N N . LEU A 1 267 ? -15.412 -2.009 9.673 1.00 96.19 267 LEU A N 1
ATOM 2171 C CA . LEU A 1 267 ? -16.118 -0.854 10.247 1.00 96.19 267 LEU A CA 1
ATOM 2172 C C . LEU A 1 267 ? -15.797 0.439 9.485 1.00 96.19 267 LEU A C 1
ATOM 2174 O O . LEU A 1 267 ? -16.694 1.213 9.163 1.00 96.19 267 LEU A O 1
ATOM 2178 N N . TYR A 1 268 ? -14.515 0.666 9.190 1.00 97.25 268 TYR A N 1
ATOM 2179 C CA . TYR A 1 268 ? -14.065 1.819 8.421 1.00 97.25 268 TYR A CA 1
ATOM 2180 C C . TYR A 1 268 ? -14.747 1.883 7.052 1.00 97.25 268 TYR A C 1
ATOM 2182 O O . TYR A 1 268 ? -15.308 2.921 6.718 1.00 97.25 268 TYR A O 1
ATOM 2190 N N . GLN A 1 269 ? -14.726 0.778 6.302 1.00 95.00 269 GLN A N 1
ATOM 2191 C CA . GLN A 1 269 ? -15.335 0.684 4.975 1.00 95.00 269 GLN A CA 1
ATOM 2192 C C . GLN A 1 269 ? -16.833 0.966 5.034 1.00 95.00 269 GLN A C 1
ATOM 2194 O O . GLN A 1 269 ? -17.299 1.831 4.300 1.00 95.00 269 GLN A O 1
ATOM 2199 N N . ASN A 1 270 ? -17.543 0.340 5.981 1.00 93.81 270 ASN A N 1
ATOM 2200 C CA . ASN A 1 270 ? -18.965 0.585 6.205 1.00 93.81 270 ASN A CA 1
ATOM 2201 C C . ASN A 1 270 ? -19.243 2.088 6.380 1.00 93.81 270 ASN A C 1
ATOM 2203 O O . ASN A 1 270 ? -20.005 2.663 5.616 1.00 93.81 270 ASN A O 1
ATOM 2207 N N . ILE A 1 271 ? -18.538 2.761 7.296 1.00 93.44 271 ILE A N 1
ATOM 2208 C CA . ILE A 1 271 ? -18.727 4.201 7.546 1.00 93.44 271 ILE A CA 1
ATOM 2209 C C . ILE A 1 271 ? -18.407 5.051 6.312 1.00 93.44 271 ILE A C 1
ATOM 2211 O O . ILE A 1 271 ? -19.109 6.021 6.041 1.00 93.44 271 ILE A O 1
ATOM 2215 N N . THR A 1 272 ? -17.344 4.730 5.572 1.00 93.69 272 THR A N 1
ATOM 2216 C CA . THR A 1 272 ? -16.947 5.526 4.400 1.00 93.69 272 THR A CA 1
ATOM 2217 C C . THR A 1 272 ? -17.825 5.316 3.172 1.00 93.69 272 THR A C 1
ATOM 2219 O O . THR A 1 272 ? -17.824 6.164 2.282 1.00 93.69 272 THR A O 1
ATOM 2222 N N . GLU A 1 273 ? -18.543 4.198 3.111 1.00 90.06 273 GLU A N 1
ATOM 2223 C CA . GLU A 1 273 ? -19.433 3.838 2.005 1.00 90.06 273 GLU A CA 1
ATOM 2224 C C . GLU A 1 273 ? -20.885 4.271 2.256 1.00 90.06 273 GLU A C 1
ATOM 2226 O O . GLU A 1 273 ? -21.661 4.371 1.306 1.00 90.06 273 GLU A O 1
ATOM 2231 N N . MET A 1 274 ? -21.254 4.598 3.501 1.00 87.19 274 MET A N 1
ATOM 2232 C CA . MET A 1 274 ? -22.562 5.180 3.806 1.00 87.19 274 MET A CA 1
ATOM 2233 C C . MET A 1 274 ? -22.749 6.513 3.062 1.00 87.19 274 MET A C 1
ATOM 2235 O O . MET A 1 274 ? -21.958 7.447 3.196 1.00 87.19 274 MET A O 1
ATOM 2239 N N . HIS A 1 275 ? -23.826 6.621 2.286 1.00 82.94 275 HIS A N 1
ATOM 2240 C CA . HIS A 1 275 ? -24.180 7.850 1.578 1.00 82.94 275 HIS A CA 1
ATOM 2241 C C . HIS A 1 275 ? -24.921 8.813 2.509 1.00 82.94 275 HIS A C 1
ATOM 2243 O O . HIS A 1 275 ? -26.059 8.555 2.884 1.00 82.94 275 HIS A O 1
ATOM 2249 N N . GLU A 1 276 ? -24.248 9.905 2.878 1.00 82.94 276 GLU A N 1
ATOM 2250 C CA . GLU A 1 276 ? -24.792 11.018 3.673 1.00 82.94 276 GLU A CA 1
ATOM 2251 C C . GLU A 1 276 ? -25.553 10.620 4.964 1.00 82.94 276 GLU A C 1
ATOM 2253 O O . GLU A 1 276 ? -26.589 11.217 5.261 1.00 82.94 276 GLU A O 1
ATOM 2258 N N . PRO A 1 277 ? -25.080 9.650 5.778 1.00 87.12 277 PRO A N 1
ATOM 2259 C CA . PRO A 1 277 ? -25.772 9.298 7.016 1.00 87.12 277 PRO A CA 1
ATOM 2260 C C . PRO A 1 277 ? -25.720 10.456 8.019 1.00 87.12 277 PRO A C 1
ATOM 2262 O O . PRO A 1 277 ? -24.712 11.172 8.109 1.00 87.12 277 PRO A O 1
ATOM 2265 N N . ALA A 1 278 ? -26.773 10.598 8.826 1.00 91.69 278 ALA A N 1
ATOM 2266 C CA . ALA A 1 278 ? -26.710 11.466 9.992 1.00 91.69 278 ALA A CA 1
ATOM 2267 C C . ALA A 1 278 ? -25.617 10.964 10.950 1.00 91.69 278 ALA A C 1
ATOM 2269 O O . ALA A 1 278 ? -25.332 9.765 11.024 1.00 91.69 278 ALA A O 1
ATOM 2270 N N . ILE A 1 279 ? -24.988 11.875 11.694 1.00 93.62 279 ILE A N 1
ATOM 2271 C CA . ILE A 1 279 ? -23.928 11.511 12.644 1.00 93.62 279 ILE A CA 1
ATOM 2272 C C . ILE A 1 279 ? -24.419 10.506 13.697 1.00 93.62 279 ILE A C 1
ATOM 2274 O O . ILE A 1 279 ? -23.685 9.581 14.041 1.00 93.62 279 ILE A O 1
ATOM 2278 N N . ASP A 1 280 ? -25.681 10.616 14.116 1.00 93.00 280 ASP A N 1
ATOM 2279 C CA . ASP A 1 280 ? -26.319 9.686 15.050 1.00 93.00 280 ASP A CA 1
ATOM 2280 C C . ASP A 1 280 ? -26.376 8.257 14.495 1.00 93.00 280 ASP A C 1
ATOM 2282 O O . ASP A 1 280 ? -26.100 7.304 15.223 1.00 93.00 280 ASP A O 1
ATOM 2286 N N . ASP A 1 281 ? -26.647 8.090 13.196 1.00 92.56 281 ASP A N 1
ATOM 2287 C CA . ASP A 1 281 ? -26.661 6.775 12.545 1.00 92.56 281 ASP A CA 1
ATOM 2288 C C . ASP A 1 281 ? -25.253 6.169 12.489 1.00 92.56 281 ASP A C 1
ATOM 2290 O O . ASP A 1 281 ? -25.065 4.974 12.738 1.00 92.56 281 ASP A O 1
ATOM 2294 N N . VAL A 1 282 ? -24.240 7.002 12.222 1.00 94.25 282 VAL A N 1
ATOM 2295 C CA . VAL A 1 282 ? -22.830 6.585 12.228 1.00 94.25 282 VAL A CA 1
ATOM 2296 C C . VAL A 1 282 ? -22.405 6.154 13.632 1.00 94.25 282 VAL A C 1
ATOM 2298 O O . VAL A 1 282 ? -21.824 5.080 13.796 1.00 94.25 282 VAL A O 1
ATOM 2301 N N . MET A 1 283 ? -22.717 6.950 14.657 1.00 95.81 283 MET A N 1
ATOM 2302 C CA . MET A 1 283 ? -22.379 6.638 16.049 1.00 95.81 283 MET A CA 1
ATOM 2303 C C . MET A 1 283 ? -23.147 5.425 16.571 1.00 95.81 283 MET A C 1
ATOM 2305 O O . MET A 1 283 ? -22.573 4.597 17.285 1.00 95.81 283 MET A O 1
ATOM 2309 N N . LYS A 1 284 ? -24.406 5.247 16.160 1.00 94.00 284 LYS A N 1
ATOM 2310 C CA . LYS A 1 284 ? -25.164 4.023 16.423 1.00 94.00 284 LYS A CA 1
ATOM 2311 C C . LYS A 1 284 ? -24.481 2.814 15.785 1.00 94.00 284 LYS A C 1
ATOM 2313 O O . LYS A 1 284 ? -24.248 1.828 16.475 1.00 94.00 284 LYS A O 1
ATOM 2318 N N . SER A 1 285 ? -24.082 2.901 14.513 1.00 93.81 285 SER A N 1
ATOM 2319 C CA . SER A 1 285 ? -23.359 1.814 13.839 1.00 93.81 285 SER A CA 1
ATOM 2320 C C . SER A 1 285 ? -22.032 1.477 14.522 1.00 93.81 285 SER A C 1
ATOM 2322 O O . SER A 1 285 ? -21.659 0.306 14.565 1.00 93.81 285 SER A O 1
ATOM 2324 N N . ILE A 1 286 ? -21.313 2.476 15.039 1.00 95.38 286 ILE A N 1
ATOM 2325 C CA . ILE A 1 286 ? -20.083 2.270 15.813 1.00 95.38 286 ILE A CA 1
ATOM 2326 C C . ILE A 1 286 ? -20.396 1.547 17.122 1.00 95.38 286 ILE A C 1
ATOM 2328 O O . ILE A 1 286 ? -19.754 0.547 17.424 1.00 95.38 286 ILE A O 1
ATOM 2332 N N . THR A 1 287 ? -21.410 2.002 17.856 1.00 95.81 287 THR A N 1
ATOM 2333 C CA . THR A 1 287 ? -21.823 1.414 19.140 1.00 95.81 287 THR A CA 1
ATOM 2334 C C . THR A 1 287 ? -22.256 -0.042 18.981 1.00 95.81 287 THR A C 1
ATOM 2336 O O . THR A 1 287 ? -21.813 -0.906 19.740 1.00 95.81 287 THR A O 1
ATOM 2339 N N . ASP A 1 288 ? -23.082 -0.323 17.970 1.00 95.44 288 ASP A N 1
ATOM 2340 C CA . ASP A 1 288 ? -23.549 -1.672 17.647 1.00 95.44 288 ASP A CA 1
ATOM 2341 C C . ASP A 1 288 ? -22.347 -2.577 17.309 1.00 95.44 288 ASP A C 1
ATOM 2343 O O . ASP A 1 288 ? -22.182 -3.651 17.894 1.00 95.44 288 ASP A O 1
ATOM 2347 N N . TRP A 1 289 ? -21.430 -2.100 16.457 1.00 96.31 289 TRP A N 1
ATOM 2348 C CA . TRP A 1 289 ? -20.213 -2.838 16.109 1.00 96.31 289 TRP A CA 1
ATOM 2349 C C . TRP A 1 289 ? -19.305 -3.081 17.323 1.00 96.31 289 TRP A C 1
ATOM 2351 O O . TRP A 1 289 ? -18.771 -4.180 17.488 1.00 96.31 289 TRP A O 1
ATOM 2361 N N . GLU A 1 290 ? -19.119 -2.086 18.191 1.00 95.88 290 GLU A N 1
ATOM 2362 C CA . GLU A 1 290 ? -18.319 -2.218 19.409 1.00 95.88 290 GLU A CA 1
ATOM 2363 C C . GLU A 1 290 ? -18.899 -3.247 20.374 1.00 95.88 290 GLU A C 1
ATOM 2365 O O . GLU A 1 290 ? -18.147 -4.019 20.973 1.00 95.88 290 GLU A O 1
ATOM 2370 N N . HIS A 1 291 ? -20.226 -3.280 20.511 1.00 95.75 291 HIS A N 1
ATOM 2371 C CA . HIS A 1 291 ? -20.913 -4.263 21.337 1.00 95.75 291 HIS A CA 1
ATOM 2372 C C . HIS A 1 291 ? -20.642 -5.686 20.834 1.00 95.75 291 HIS A C 1
ATOM 2374 O O . HIS A 1 291 ? -20.205 -6.544 21.606 1.00 95.75 291 HIS A O 1
ATOM 2380 N N . GLU A 1 292 ? -20.814 -5.910 19.531 1.00 95.88 292 GLU A N 1
ATOM 2381 C CA . GLU A 1 292 ? -20.563 -7.197 18.874 1.00 95.88 292 GLU A CA 1
ATOM 2382 C C . GLU A 1 292 ? -19.084 -7.615 18.944 1.00 95.88 292 GLU A C 1
ATOM 2384 O O . GLU A 1 292 ? -18.764 -8.795 19.093 1.00 95.88 292 GLU A O 1
ATOM 2389 N N . ASN A 1 293 ? -18.163 -6.648 18.898 1.00 95.94 293 ASN A N 1
ATOM 2390 C CA . ASN A 1 293 ? -16.719 -6.884 18.835 1.00 95.94 293 ASN A CA 1
ATOM 2391 C C . ASN A 1 293 ? -15.999 -6.622 20.167 1.00 95.94 293 ASN A C 1
ATOM 2393 O O . ASN A 1 293 ? -14.767 -6.545 20.206 1.00 95.94 293 ASN A O 1
ATOM 2397 N N . LYS A 1 294 ? -16.724 -6.529 21.288 1.00 94.19 294 LYS A N 1
ATOM 2398 C CA . LYS A 1 294 ? -16.167 -6.159 22.602 1.00 94.19 294 LYS A CA 1
ATOM 2399 C C . LYS A 1 294 ? -15.003 -7.050 23.037 1.00 94.19 294 LYS A C 1
ATOM 2401 O O . LYS A 1 294 ? -13.981 -6.555 23.519 1.00 94.19 294 LYS A O 1
ATOM 2406 N N . ALA A 1 295 ? -15.139 -8.366 22.855 1.00 93.25 295 ALA A N 1
ATOM 2407 C CA . ALA A 1 295 ? -14.084 -9.326 23.180 1.00 93.25 295 ALA A CA 1
ATOM 2408 C C . ALA A 1 295 ? -12.819 -9.070 22.346 1.00 93.25 295 ALA A C 1
ATOM 2410 O O . ALA A 1 295 ? -11.714 -9.024 22.888 1.00 93.25 295 ALA A O 1
ATOM 2411 N N . LEU A 1 296 ? -12.990 -8.819 21.044 1.00 93.06 296 LEU A N 1
ATOM 2412 C CA . LEU A 1 296 ? -11.901 -8.489 20.136 1.00 93.06 296 LEU A CA 1
ATOM 2413 C C . LEU A 1 296 ? -11.226 -7.180 20.560 1.00 93.06 296 LEU A C 1
ATOM 2415 O O . LEU A 1 296 ? -10.013 -7.158 20.749 1.00 93.06 296 LEU A O 1
ATOM 2419 N N . ILE A 1 297 ? -11.985 -6.102 20.776 1.00 90.50 297 ILE A N 1
ATOM 2420 C CA . ILE A 1 297 ? -11.468 -4.777 21.159 1.00 90.50 297 ILE A CA 1
ATOM 2421 C C . ILE A 1 297 ? -10.618 -4.862 22.429 1.00 90.50 297 ILE A C 1
ATOM 2423 O O . ILE A 1 297 ? -9.489 -4.354 22.443 1.00 90.50 297 ILE A O 1
ATOM 2427 N N . ASN A 1 298 ? -11.100 -5.570 23.449 1.00 90.88 298 ASN A N 1
ATOM 2428 C CA . ASN A 1 298 ? -10.450 -5.655 24.757 1.00 90.88 298 ASN A CA 1
ATOM 2429 C C . ASN A 1 298 ? -9.331 -6.694 24.836 1.00 90.88 298 ASN A C 1
ATOM 2431 O O . ASN A 1 298 ? -8.523 -6.646 25.757 1.00 90.88 298 ASN A O 1
ATOM 2435 N N . ALA A 1 299 ? -9.215 -7.605 23.871 1.00 90.81 299 ALA A N 1
ATOM 2436 C CA . ALA A 1 299 ? -8.145 -8.592 23.888 1.00 90.81 299 ALA A CA 1
ATOM 2437 C C . ALA A 1 299 ? -6.754 -7.929 23.798 1.00 90.81 299 ALA A C 1
ATOM 2439 O O . ALA A 1 299 ? -6.470 -7.101 22.920 1.00 90.81 299 ALA A O 1
ATOM 2440 N N . HIS A 1 300 ? -5.849 -8.316 24.694 1.00 89.12 300 HIS A N 1
ATOM 2441 C CA . HIS A 1 300 ? -4.464 -7.857 24.683 1.00 89.12 300 HIS A CA 1
ATOM 2442 C C . HIS A 1 300 ? -3.578 -8.836 23.926 1.00 89.12 300 HIS A C 1
ATOM 2444 O O . HIS A 1 300 ? -3.707 -10.047 24.048 1.00 89.12 300 HIS A O 1
ATOM 2450 N N . ARG A 1 301 ? -2.611 -8.294 23.184 1.00 84.19 301 ARG A N 1
ATOM 2451 C CA . ARG A 1 301 ? -1.558 -9.100 22.548 1.00 84.19 301 ARG A CA 1
ATOM 2452 C C . ARG A 1 301 ? -0.557 -9.657 23.562 1.00 84.19 301 ARG A C 1
ATOM 2454 O O . ARG A 1 301 ? 0.090 -10.659 23.292 1.00 84.19 301 ARG A O 1
ATOM 2461 N N . ASN A 1 302 ? -0.423 -8.983 24.707 1.00 81.19 302 ASN A N 1
ATOM 2462 C CA . ASN A 1 302 ? 0.400 -9.402 25.832 1.00 81.19 302 ASN A CA 1
ATOM 2463 C C . ASN A 1 302 ? -0.512 -9.684 27.045 1.00 81.19 302 ASN A C 1
ATOM 2465 O O . ASN A 1 302 ? -1.188 -8.753 27.496 1.00 81.19 302 ASN A O 1
ATOM 2469 N N . PRO A 1 303 ? -0.524 -10.916 27.592 1.00 74.19 303 PRO A N 1
ATOM 2470 C CA . PRO A 1 303 ? -1.376 -11.297 28.723 1.00 74.19 303 PRO A CA 1
ATOM 2471 C C . PRO A 1 303 ? -1.207 -10.415 29.970 1.00 74.19 303 PRO A C 1
ATOM 2473 O O . PRO A 1 303 ? -2.153 -10.232 30.734 1.00 74.19 303 PRO A O 1
ATOM 2476 N N . GLY A 1 304 ? -0.023 -9.825 30.173 1.00 76.00 304 GLY A N 1
ATOM 2477 C CA . GLY A 1 304 ? 0.279 -9.004 31.350 1.00 76.00 304 GLY A CA 1
ATOM 2478 C C . GLY A 1 304 ? -0.405 -7.632 31.391 1.00 76.00 304 GLY A C 1
ATOM 2479 O O . GLY A 1 304 ? -0.276 -6.932 32.387 1.00 76.00 304 GLY A O 1
ATOM 2480 N N . TRP A 1 305 ? -1.106 -7.214 30.331 1.00 77.12 305 TRP A N 1
ATOM 2481 C CA . TRP A 1 305 ? -1.669 -5.858 30.209 1.00 77.12 305 TRP A CA 1
ATOM 2482 C C . TRP A 1 305 ? -3.193 -5.783 30.335 1.00 77.12 305 TRP A C 1
ATOM 2484 O O . TRP A 1 305 ? -3.758 -4.726 30.083 1.00 77.12 305 TRP A O 1
ATOM 2494 N N . HIS A 1 306 ? -3.851 -6.864 3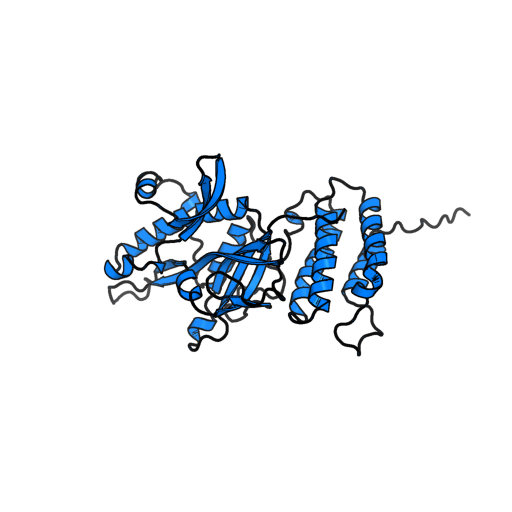0.753 1.00 77.81 306 HIS A N 1
ATOM 2495 C CA . HIS A 1 306 ? -5.314 -6.978 30.843 1.00 77.81 306 HIS A CA 1
ATOM 2496 C C . HIS A 1 306 ? -6.005 -5.952 31.763 1.00 77.81 306 HIS A C 1
ATOM 2498 O O . HIS A 1 306 ? -7.226 -5.843 31.732 1.00 77.81 306 HIS A O 1
ATOM 2504 N N . LEU A 1 307 ? -5.250 -5.214 32.583 1.00 77.12 307 LEU A N 1
ATOM 2505 C CA . LEU A 1 307 ? -5.770 -4.171 33.474 1.00 77.12 307 LEU A CA 1
ATOM 2506 C C . LEU A 1 307 ? -5.912 -2.794 32.803 1.00 77.12 307 LEU A C 1
ATOM 2508 O O . LEU A 1 307 ? -6.498 -1.893 33.397 1.00 77.12 307 LEU A O 1
ATOM 2512 N N . PHE A 1 308 ? -5.372 -2.604 31.596 1.00 84.12 308 PHE A N 1
ATOM 2513 C CA . PHE A 1 308 ? -5.401 -1.318 30.895 1.00 84.12 308 PHE A CA 1
ATOM 2514 C C . PHE A 1 308 ? -6.357 -1.364 29.706 1.00 84.12 308 PHE A C 1
ATOM 2516 O O . PHE A 1 308 ? -6.420 -2.365 29.002 1.00 84.12 308 PHE A O 1
ATOM 2523 N N . ALA A 1 309 ? -7.047 -0.262 29.410 1.00 87.62 309 ALA A N 1
ATOM 2524 C CA . ALA A 1 309 ? -7.804 -0.159 28.166 1.00 87.62 309 ALA A CA 1
ATOM 2525 C C . ALA A 1 309 ? -6.864 -0.308 26.957 1.00 87.62 309 ALA A C 1
ATOM 2527 O O . ALA A 1 309 ? -5.751 0.231 26.930 1.00 87.62 309 ALA A O 1
ATOM 2528 N N . THR A 1 310 ? -7.291 -1.041 25.926 1.00 91.12 310 THR A N 1
ATOM 2529 C CA . THR A 1 310 ? -6.491 -1.122 24.700 1.00 91.12 310 THR A CA 1
ATOM 2530 C C . THR A 1 310 ? -6.552 0.208 23.953 1.00 91.12 310 THR A C 1
ATOM 2532 O O . THR A 1 310 ? -7.567 0.893 23.965 1.00 91.12 310 THR A O 1
ATOM 2535 N N . ALA A 1 311 ? -5.514 0.541 23.184 1.00 91.88 311 ALA A N 1
ATOM 2536 C CA . ALA A 1 311 ? -5.542 1.742 22.339 1.00 91.88 311 ALA A CA 1
ATOM 2537 C C . ALA A 1 311 ? -6.652 1.731 21.260 1.00 91.88 311 ALA A C 1
ATOM 2539 O O . ALA A 1 311 ? -6.868 2.739 20.599 1.00 91.88 311 ALA A O 1
ATOM 2540 N N . THR A 1 312 ? -7.313 0.589 21.021 1.00 93.00 312 THR A N 1
ATOM 2541 C CA . THR A 1 312 ? -8.530 0.552 20.194 1.00 93.00 312 THR A CA 1
ATOM 2542 C C . THR A 1 312 ? -9.749 0.970 21.018 1.00 93.00 312 THR A C 1
ATOM 2544 O O . THR A 1 312 ? -10.524 1.776 20.528 1.00 93.00 312 THR A O 1
ATOM 2547 N N . ALA A 1 313 ? -9.878 0.485 22.258 1.00 93.69 313 ALA A N 1
ATOM 2548 C CA . ALA A 1 313 ? -10.941 0.899 23.177 1.00 93.69 313 ALA A CA 1
ATOM 2549 C C . ALA A 1 313 ? -10.872 2.406 23.477 1.00 93.69 313 ALA A C 1
ATOM 2551 O O . ALA A 1 313 ? -11.857 3.107 23.304 1.00 93.69 313 ALA A O 1
ATOM 2552 N N . GLN A 1 314 ? -9.680 2.924 23.792 1.00 94.88 314 GLN A N 1
ATOM 2553 C CA . GLN A 1 314 ? -9.470 4.356 24.056 1.00 94.88 314 GLN A CA 1
ATOM 2554 C C . GLN A 1 314 ? -9.874 5.243 22.872 1.00 94.88 314 GLN A C 1
ATOM 2556 O O . GLN A 1 314 ? -10.478 6.291 23.057 1.00 94.88 314 GLN A O 1
ATOM 2561 N N . MET A 1 315 ? -9.577 4.816 21.638 1.00 96.62 315 MET A N 1
ATOM 2562 C CA . MET A 1 315 ? -10.005 5.547 20.442 1.00 96.62 315 MET A CA 1
ATOM 2563 C C . MET A 1 315 ? -11.535 5.640 20.364 1.00 96.62 315 MET A C 1
ATOM 2565 O O . MET A 1 315 ? -12.046 6.684 19.978 1.00 96.62 315 MET A O 1
ATOM 2569 N N . PHE A 1 316 ? -12.264 4.577 20.710 1.00 96.31 316 PHE A N 1
ATOM 2570 C CA . PHE A 1 316 ? -13.725 4.620 20.724 1.00 96.31 316 PHE A CA 1
ATOM 2571 C C . PHE A 1 316 ? -14.272 5.479 21.864 1.00 96.31 316 PHE A C 1
ATOM 2573 O O . PHE A 1 316 ? -15.162 6.286 21.623 1.00 96.31 316 PHE A O 1
ATOM 2580 N N . GLU A 1 317 ? -13.696 5.400 23.066 1.00 94.94 317 GLU A N 1
ATOM 2581 C CA . GLU A 1 317 ? -14.042 6.297 24.181 1.00 94.94 317 GLU A CA 1
ATOM 2582 C C . GLU A 1 317 ? -13.889 7.777 23.788 1.00 94.94 317 GLU A C 1
ATOM 2584 O O . GLU A 1 317 ? -14.775 8.583 24.061 1.00 94.94 317 GLU A O 1
ATOM 2589 N N . GLU A 1 318 ? -12.810 8.133 23.080 1.00 95.88 318 GLU A N 1
ATOM 2590 C CA . GLU A 1 318 ? -12.598 9.486 22.545 1.00 95.88 318 GLU A CA 1
ATOM 2591 C C . GLU A 1 318 ? -13.660 9.890 21.508 1.00 95.88 318 GLU A C 1
ATOM 2593 O O . GLU A 1 318 ? -14.079 11.049 21.473 1.00 95.88 318 GLU A O 1
ATOM 2598 N N . LEU A 1 319 ? -14.099 8.958 20.655 1.00 95.69 319 LEU A N 1
ATOM 2599 C CA . LEU A 1 319 ? -15.167 9.214 19.684 1.00 95.69 319 LEU A CA 1
ATOM 2600 C C . LEU A 1 319 ? -16.510 9.431 20.387 1.00 95.69 319 LEU A C 1
ATOM 2602 O O . LEU A 1 319 ? -17.192 10.408 20.082 1.00 95.69 319 LEU A O 1
ATOM 2606 N N . HIS A 1 320 ? -16.855 8.589 21.365 1.00 95.19 320 HIS A N 1
ATOM 2607 C CA . HIS A 1 320 ? -18.061 8.755 22.179 1.00 95.19 320 HIS A CA 1
ATOM 2608 C C . HIS A 1 320 ? -18.043 10.071 22.939 1.00 95.19 320 HIS A C 1
ATOM 2610 O O . HIS A 1 320 ? -19.014 10.811 22.867 1.00 95.19 320 HIS A O 1
ATOM 2616 N N . ALA A 1 321 ? -16.942 10.424 23.600 1.00 94.19 321 ALA A N 1
ATOM 2617 C CA . ALA A 1 321 ? -16.838 11.697 24.312 1.00 94.19 321 ALA A CA 1
ATOM 2618 C C . ALA A 1 321 ? -17.025 12.913 23.389 1.00 94.19 321 ALA A C 1
ATOM 2620 O O . ALA A 1 321 ? -17.483 13.962 23.830 1.00 94.19 321 ALA A O 1
ATOM 2621 N N . ARG A 1 322 ? -16.662 12.785 22.109 1.00 94.88 322 ARG A N 1
ATOM 2622 C CA . ARG A 1 322 ? -16.748 13.876 21.137 1.00 94.88 322 ARG A CA 1
ATOM 2623 C C . ARG A 1 322 ? -18.115 14.008 20.466 1.00 94.88 322 ARG A C 1
ATOM 2625 O O . ARG A 1 322 ? -18.495 15.124 20.130 1.00 94.88 322 ARG A O 1
ATOM 2632 N N . PHE A 1 323 ? -18.782 12.890 20.197 1.00 92.75 323 PHE A N 1
ATOM 2633 C CA . PHE A 1 323 ? -19.983 12.844 19.355 1.00 92.75 323 PHE A CA 1
ATOM 2634 C C . PHE A 1 323 ? -21.216 12.303 20.074 1.00 92.75 323 PHE A C 1
ATOM 2636 O O . PHE A 1 323 ? -22.288 12.268 19.480 1.00 92.75 323 PHE A O 1
ATOM 2643 N N . SER A 1 324 ? -21.098 11.890 21.338 1.00 85.19 324 SER A N 1
ATOM 2644 C CA . SER A 1 324 ? -22.291 11.634 22.134 1.00 85.19 324 SER A CA 1
ATOM 2645 C C . SER A 1 324 ? -22.976 12.969 22.377 1.00 85.19 324 SER A C 1
ATOM 2647 O O . SER A 1 324 ? -22.308 13.911 22.815 1.00 85.19 324 SER A O 1
ATOM 2649 N N . PRO A 1 325 ? -24.290 13.069 22.137 1.00 68.12 325 PRO A N 1
ATOM 2650 C CA . PRO A 1 325 ? -25.039 14.199 22.632 1.00 68.12 325 PRO A CA 1
ATOM 2651 C C . PRO A 1 325 ? -24.878 14.166 24.148 1.00 68.12 325 PRO A C 1
ATOM 2653 O O . PRO A 1 325 ? -25.371 13.250 24.811 1.00 68.12 325 PRO A O 1
ATOM 2656 N N . GLU A 1 326 ? -24.139 15.124 24.712 1.00 63.44 326 GLU A N 1
ATOM 2657 C CA . GLU A 1 326 ? -24.277 15.403 26.131 1.00 63.44 326 GLU A CA 1
ATOM 2658 C C . GLU A 1 326 ? -25.780 15.505 26.374 1.00 63.44 326 GLU A C 1
ATOM 2660 O O . GLU A 1 326 ? -26.477 16.257 25.686 1.00 63.44 326 GLU A O 1
ATOM 2665 N N . GLN A 1 327 ? -26.290 14.692 27.302 1.00 50.59 327 GLN A N 1
ATOM 2666 C CA . GLN A 1 327 ? -27.564 14.972 27.934 1.00 50.59 327 GLN A CA 1
ATOM 2667 C C . GLN A 1 327 ? -27.485 16.443 28.318 1.00 50.59 327 GLN A C 1
ATOM 2669 O O . GLN A 1 327 ? -26.774 16.795 29.257 1.00 50.59 327 GLN A O 1
ATOM 2674 N N . THR A 1 328 ? -28.151 17.311 27.555 1.00 40.75 328 THR A N 1
ATOM 2675 C CA . THR A 1 328 ? -28.437 18.669 27.979 1.00 40.75 328 THR A CA 1
ATOM 2676 C C . THR A 1 328 ? -29.150 18.487 29.300 1.00 40.75 328 THR A C 1
ATOM 2678 O O . THR A 1 328 ? -30.328 18.131 29.321 1.00 40.75 328 THR A O 1
ATOM 2681 N N . CYS A 1 329 ? -28.397 18.608 30.394 1.00 41.69 329 CYS A N 1
ATOM 2682 C CA . CYS A 1 329 ? -28.917 18.656 31.738 1.00 41.69 329 CYS A CA 1
ATOM 2683 C C . CYS A 1 329 ? -29.962 19.760 31.715 1.00 41.69 329 CYS A C 1
ATOM 2685 O O . CYS A 1 329 ? -29.636 20.947 31.733 1.00 41.69 329 CYS A O 1
ATOM 2687 N N . SER A 1 330 ? -31.225 19.354 31.638 1.00 38.06 330 SER A N 1
ATOM 2688 C CA . SER A 1 330 ? -32.370 20.187 31.924 1.00 38.06 330 SER A CA 1
ATOM 2689 C C . SER A 1 330 ? -32.321 20.510 33.415 1.00 38.06 330 SER A C 1
ATOM 2691 O O . SER A 1 330 ? -33.053 19.936 34.216 1.00 38.06 330 SER A O 1
ATOM 2693 N N . TYR A 1 331 ? -31.438 21.426 33.804 1.00 44.38 331 TYR A N 1
ATOM 2694 C CA . TYR A 1 331 ? -31.679 22.266 34.966 1.00 44.38 331 TYR A CA 1
ATOM 2695 C C . TYR A 1 331 ? -32.631 23.376 34.523 1.00 44.38 331 TYR A C 1
ATOM 2697 O O . TYR A 1 331 ? -32.255 24.529 34.346 1.00 44.38 331 TYR A O 1
ATOM 2705 N N . SER A 1 332 ? -33.883 22.990 34.298 1.00 40.81 332 SER A N 1
ATOM 2706 C CA . SER A 1 332 ? -35.017 23.886 34.476 1.00 40.81 332 SER A CA 1
ATOM 2707 C C . SER A 1 332 ? -35.412 23.779 35.946 1.00 40.81 332 SER A C 1
ATOM 2709 O O . SER A 1 332 ? -36.076 22.817 36.337 1.00 40.81 332 SER A O 1
ATOM 2711 N N . ALA A 1 333 ? -34.906 24.719 36.744 1.00 42.44 333 ALA A N 1
ATOM 2712 C CA . ALA A 1 333 ? -35.458 25.069 38.047 1.00 42.44 333 ALA A CA 1
ATOM 2713 C C . ALA A 1 333 ? -36.417 26.249 37.873 1.00 42.44 333 ALA A C 1
ATOM 2715 O O . ALA A 1 333 ? -36.081 27.143 37.059 1.00 42.44 333 ALA A O 1
#

Sequence (333 aa):
MPSETHDEFFVALCNYDGRKNFGDNLHSFISFGVRHVDGNVTLIAAYGKSNILPRAYSNPIGWHAVVQNEYVTLSEDIQVRYKAWAITWQNYLDFIERLKAMQRLNDHRLRNINPDEREDYRFKLWATVPAYDEAGNVNGVRKALITPTEEAQLSEDNPEYFLNPLTNTCRHTALRFVDMARGRQGKHGNGVSSFFFSSPPLSARFSKERLIMPVGFFVLPLPPDAFHLNDEQRTIAKALYRRLDKIIMLQENNPLTHDKFNGLKSLYQNITEMHEPAIDDVMKSITDWEHENKALINAHRNPGWHLFATATAQMFEELHARFSPEQTCSYSA